Protein AF-A0A7S2BRI0-F1 (afdb_monomer)

Sequence (185 aa):
EREGDSEAAASPSSAGALATVRTNLGLYAELSKARLSSLVVITAGAGYAAAGGEMDYTTMAALCGGTSLAAGSAGTFNQIIERNRDKLMKRTCNRALPAGRISFNHALGWGIFSGVTSTAILAAGTDPVTTALGVANIGIYAVPYTLSKPHSEINTWIGAVVGAIPPVMGWCAAGGSMFDVEVSR

Organism: NCBI:txid236787

Foldseek 3Di:
DDDDPDPPDDDDDPVRVVVVVVVVVVLLCLLLVVVVLVLLLVLLQVLQVVLVADDDPQLNVLLSQLSSLLSSLLSLLLCLLCLVVLCVDPVRCPRCRVVVVDDSVRSNVSSVVSNVVSLVSCVVRFDPVLSVLSNVLSVLSNPCLNVVVVPDPVNVVSVVVSSVSSSVSSNRRNVNDPDDDDDDD

Mean predicted aligned error: 12.22 Å

Structure (mmCIF, N/CA/C/O backbone):
data_AF-A0A7S2BRI0-F1
#
_entry.id   AF-A0A7S2BRI0-F1
#
loop_
_atom_site.group_PDB
_atom_site.id
_atom_site.type_symbol
_atom_site.label_atom_id
_atom_site.label_alt_id
_atom_site.label_comp_id
_atom_site.label_asym_id
_atom_site.label_entity_id
_atom_site.label_seq_id
_atom_site.pdbx_PDB_ins_code
_atom_site.Cartn_x
_atom_site.Cartn_y
_atom_site.Cartn_z
_atom_site.occupancy
_atom_site.B_iso_or_equiv
_atom_site.auth_seq_id
_atom_site.auth_comp_id
_atom_site.auth_asym_id
_atom_site.auth_atom_id
_atom_site.pdbx_PDB_model_num
ATOM 1 N N . GLU A 1 1 ? -58.869 32.270 10.597 1.00 40.22 1 GLU A N 1
ATOM 2 C CA . GLU A 1 1 ? -58.004 31.664 9.566 1.00 40.22 1 GLU A CA 1
ATOM 3 C C . GLU A 1 1 ? -56.733 31.141 10.242 1.00 40.22 1 GLU A C 1
ATOM 5 O O . GLU A 1 1 ? -56.293 31.780 11.189 1.00 40.22 1 GLU A O 1
ATOM 10 N N . ARG A 1 2 ? -56.197 29.966 9.872 1.00 37.25 2 ARG A N 1
ATOM 11 C CA . ARG A 1 2 ? -54.892 29.474 10.364 1.00 37.25 2 ARG A CA 1
ATOM 12 C C . ARG A 1 2 ? -53.893 29.553 9.215 1.00 37.25 2 ARG A C 1
ATOM 14 O O . ARG A 1 2 ? -54.085 28.877 8.207 1.00 37.25 2 ARG A O 1
ATOM 21 N N . GLU A 1 3 ? -52.891 30.406 9.383 1.00 38.06 3 GLU A N 1
ATOM 22 C CA . GLU A 1 3 ? -51.727 30.544 8.512 1.00 38.06 3 GLU A CA 1
ATOM 23 C C . GLU A 1 3 ? -50.969 29.214 8.453 1.00 38.06 3 GLU A C 1
ATOM 25 O O . GLU A 1 3 ? -50.585 28.642 9.474 1.00 38.06 3 GLU A O 1
ATOM 30 N N . GLY A 1 4 ? -50.830 28.688 7.238 1.00 40.72 4 GLY A N 1
ATOM 31 C CA . GLY A 1 4 ? -49.918 27.602 6.927 1.00 40.72 4 GLY A CA 1
ATOM 32 C C . GLY A 1 4 ? -48.571 28.199 6.561 1.00 40.72 4 GLY A C 1
ATOM 33 O O . GLY A 1 4 ? -48.358 28.553 5.403 1.00 40.72 4 GLY A O 1
ATOM 34 N N . ASP A 1 5 ? -47.674 28.294 7.538 1.00 37.44 5 ASP A N 1
ATOM 35 C CA . ASP A 1 5 ? -46.272 28.582 7.273 1.00 37.44 5 ASP A CA 1
ATOM 36 C C . ASP A 1 5 ? -45.615 27.339 6.669 1.00 37.44 5 ASP A C 1
ATOM 38 O O . ASP A 1 5 ? -45.372 26.316 7.309 1.00 37.44 5 ASP A O 1
ATOM 42 N N . SER A 1 6 ? -45.389 27.448 5.364 1.00 41.53 6 SER A N 1
ATOM 43 C CA . SER A 1 6 ? -44.558 26.578 4.550 1.00 41.53 6 SER A CA 1
ATOM 44 C C . SER A 1 6 ? -43.119 26.609 5.075 1.00 41.53 6 SER A C 1
ATOM 46 O O . SER A 1 6 ? -42.343 27.499 4.726 1.00 41.53 6 SER A O 1
ATOM 48 N N . GLU A 1 7 ? -42.746 25.614 5.880 1.00 40.53 7 GLU A N 1
ATOM 49 C CA . GLU A 1 7 ? -41.370 25.387 6.324 1.00 40.53 7 GLU A CA 1
ATOM 50 C C . GLU A 1 7 ? -40.513 24.924 5.133 1.00 40.53 7 GLU A C 1
ATOM 52 O O . GLU A 1 7 ? -40.406 23.742 4.799 1.00 40.53 7 GLU A O 1
ATOM 57 N N . ALA A 1 8 ? -39.953 25.902 4.421 1.00 37.31 8 ALA A N 1
ATOM 58 C CA . ALA A 1 8 ? -39.019 25.691 3.330 1.00 37.31 8 ALA A CA 1
ATOM 59 C C . ALA A 1 8 ? -37.740 25.035 3.872 1.00 37.31 8 ALA A C 1
ATOM 61 O O . ALA A 1 8 ? -36.978 25.643 4.623 1.00 37.31 8 ALA A O 1
ATOM 62 N N . ALA A 1 9 ? -37.498 23.788 3.463 1.00 41.75 9 ALA A N 1
ATOM 63 C CA . ALA A 1 9 ? -36.258 23.068 3.709 1.00 41.75 9 ALA A CA 1
ATOM 64 C C . ALA A 1 9 ? -35.066 23.882 3.174 1.00 41.75 9 ALA A C 1
ATOM 66 O O . ALA A 1 9 ? -34.855 23.990 1.966 1.00 41.75 9 ALA A O 1
ATOM 67 N N . ALA A 1 10 ? -34.299 24.480 4.086 1.00 42.75 10 ALA A N 1
ATOM 68 C CA . ALA A 1 10 ? -33.106 25.239 3.751 1.00 42.75 10 ALA A CA 1
ATOM 69 C C . ALA A 1 10 ? -32.054 24.310 3.124 1.00 42.75 10 ALA A C 1
ATOM 71 O O . ALA A 1 10 ? -31.506 23.423 3.781 1.00 42.75 10 ALA A O 1
ATOM 72 N N . SER A 1 11 ? -31.769 24.525 1.839 1.00 44.44 11 SER A N 1
ATOM 73 C CA . SER A 1 11 ? -30.679 23.870 1.118 1.00 44.44 11 SER A CA 1
ATOM 74 C C . SER A 1 11 ? -29.347 24.100 1.850 1.00 44.44 11 SER A C 1
ATOM 76 O O . SER A 1 11 ? -29.052 25.241 2.219 1.00 44.44 11 SER A O 1
ATOM 78 N N . PRO A 1 12 ? -28.514 23.065 2.064 1.00 48.28 12 PRO A N 1
ATOM 79 C CA . PRO A 1 12 ? -27.237 23.235 2.745 1.00 48.28 12 PRO A CA 1
ATOM 80 C C . PRO A 1 12 ? -26.354 24.211 1.958 1.00 48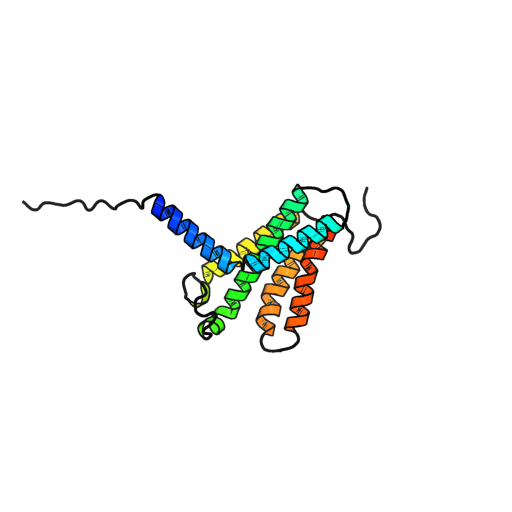.28 12 PRO A C 1
ATOM 82 O O . PRO A 1 12 ? -26.148 24.054 0.754 1.00 48.28 12 PRO A O 1
ATOM 85 N N . SER A 1 13 ? -25.840 25.237 2.641 1.00 54.75 13 SER A N 1
ATOM 86 C CA . SER A 1 13 ? -24.961 26.236 2.033 1.00 54.75 13 SER A CA 1
ATOM 87 C C . SER A 1 13 ? -23.688 25.579 1.483 1.00 54.75 13 SER A C 1
ATOM 89 O O . SER A 1 13 ? -23.159 24.619 2.051 1.00 54.75 13 SER A O 1
ATOM 91 N N . SER A 1 14 ? -23.158 26.109 0.379 1.00 54.09 14 SER A N 1
ATOM 92 C CA . SER A 1 14 ? -21.927 25.626 -0.271 1.00 54.09 14 SER A CA 1
ATOM 93 C C . SER A 1 14 ? -20.729 25.557 0.690 1.00 54.09 14 SER A C 1
ATOM 95 O O . SER A 1 14 ? -19.903 24.648 0.594 1.00 54.09 14 SER A O 1
ATOM 97 N N . ALA A 1 15 ? -20.678 26.456 1.678 1.00 54.03 15 ALA A N 1
ATOM 98 C CA . ALA A 1 15 ? -19.692 26.449 2.756 1.00 54.03 15 ALA A CA 1
ATOM 99 C C . ALA A 1 15 ? -19.820 25.225 3.686 1.00 54.03 15 ALA A C 1
ATOM 101 O O . ALA A 1 15 ? -18.806 24.658 4.099 1.00 54.03 15 ALA A O 1
ATOM 102 N N . GLY A 1 16 ? -21.047 24.777 3.973 1.00 53.88 16 GLY A N 1
ATOM 103 C CA . GLY A 1 16 ? -21.312 23.556 4.737 1.00 53.88 16 GLY A CA 1
ATOM 104 C C . GLY A 1 16 ? -20.893 22.296 3.980 1.00 53.88 16 GLY A C 1
ATOM 105 O O . GLY A 1 16 ? -20.243 21.426 4.552 1.00 53.88 16 GLY A O 1
ATOM 106 N N . ALA A 1 17 ? -21.161 22.231 2.672 1.00 53.56 17 ALA A N 1
ATOM 107 C CA . ALA A 1 17 ? -20.760 21.102 1.830 1.00 53.56 17 ALA A CA 1
ATOM 108 C C . ALA A 1 17 ? -19.229 20.949 1.742 1.00 53.56 17 ALA A C 1
ATOM 110 O O . ALA A 1 17 ? -18.704 19.849 1.914 1.00 53.56 17 ALA A O 1
ATOM 111 N N . LEU A 1 18 ? -18.500 22.054 1.555 1.00 55.59 18 LEU A N 1
ATOM 112 C CA . LEU A 1 18 ? -17.031 22.076 1.570 1.00 55.59 18 LEU A CA 1
ATOM 113 C C . LEU A 1 18 ? -16.458 21.665 2.933 1.00 55.59 18 LEU A C 1
ATOM 115 O O . LEU A 1 18 ? -15.483 20.913 2.985 1.00 55.59 18 LEU A O 1
ATOM 119 N N . ALA A 1 19 ? -17.073 22.100 4.035 1.00 58.41 19 ALA A N 1
ATOM 120 C CA . ALA A 1 19 ? -16.676 21.685 5.377 1.00 58.41 19 ALA A CA 1
ATOM 121 C C . ALA A 1 19 ? -16.904 20.179 5.598 1.00 58.41 19 ALA A C 1
ATOM 123 O O . ALA A 1 19 ? -16.003 19.489 6.079 1.00 58.41 19 ALA A O 1
ATOM 124 N N . THR A 1 20 ? -18.048 19.633 5.181 1.00 58.28 20 THR A N 1
ATOM 125 C CA . THR A 1 20 ? -18.353 18.195 5.265 1.00 58.28 20 THR A CA 1
ATOM 126 C C . THR A 1 20 ? -17.409 17.360 4.401 1.00 58.28 20 THR A C 1
ATOM 128 O O . THR A 1 20 ? -16.857 16.374 4.885 1.00 58.28 20 THR A O 1
ATOM 131 N N . VAL A 1 21 ? -17.137 17.777 3.160 1.00 60.12 21 VAL A N 1
ATOM 132 C CA . VAL A 1 21 ? -16.175 17.106 2.266 1.00 60.12 21 VAL A CA 1
ATOM 133 C C . VAL A 1 21 ? -14.767 17.135 2.857 1.00 60.12 21 VAL A C 1
ATOM 135 O O . VAL A 1 21 ? -14.105 16.101 2.892 1.00 60.12 21 VAL A O 1
ATOM 138 N N . ARG A 1 22 ? -14.320 18.272 3.406 1.00 58.03 22 ARG A N 1
ATOM 139 C CA . ARG A 1 22 ? -13.006 18.385 4.062 1.00 58.03 22 ARG A CA 1
ATOM 140 C C . ARG A 1 22 ? -12.901 17.495 5.300 1.00 58.03 22 ARG A C 1
ATOM 142 O O . ARG A 1 22 ? -11.852 16.905 5.543 1.00 58.03 22 ARG A O 1
ATOM 149 N N . THR A 1 23 ? -13.986 17.366 6.060 1.00 62.03 23 THR A N 1
ATOM 150 C CA . THR A 1 23 ? -14.044 16.499 7.246 1.00 62.03 23 THR A CA 1
ATOM 151 C C . THR A 1 23 ? -14.011 15.022 6.846 1.00 62.03 23 THR A C 1
ATOM 153 O O . THR A 1 23 ? -13.254 14.245 7.422 1.00 62.03 23 THR A O 1
ATOM 156 N N . ASN A 1 24 ? -14.743 14.645 5.794 1.00 59.34 24 ASN A N 1
ATOM 157 C CA . ASN A 1 24 ? -14.736 13.290 5.245 1.00 59.34 24 ASN A CA 1
ATOM 158 C C . ASN A 1 24 ? -13.370 12.922 4.647 1.00 59.34 24 ASN A C 1
ATOM 160 O O . ASN A 1 24 ? -12.852 11.849 4.938 1.00 59.34 24 ASN A O 1
ATOM 164 N N . LEU A 1 25 ? -12.736 13.822 3.888 1.00 58.88 25 LEU A N 1
ATOM 165 C CA . LEU A 1 25 ? -11.371 13.645 3.375 1.00 58.88 25 LEU A CA 1
ATOM 166 C C . LEU A 1 25 ? -10.347 13.496 4.506 1.00 58.88 25 LEU A C 1
ATOM 168 O O . LEU A 1 25 ? -9.466 12.645 4.419 1.00 58.88 25 LEU A O 1
ATOM 172 N N . GLY A 1 2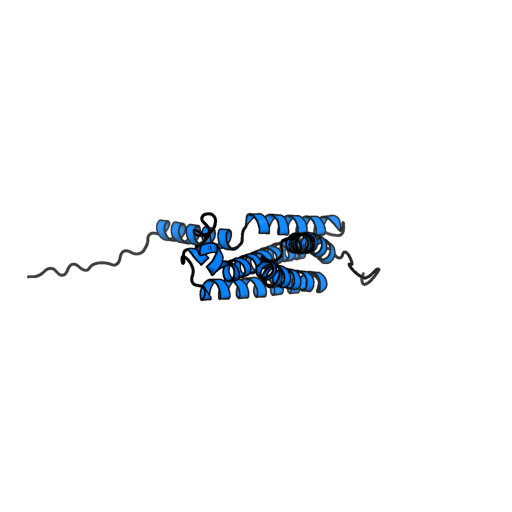6 ? -10.491 14.266 5.588 1.00 57.19 26 GLY A N 1
ATOM 173 C CA . GLY A 1 26 ? -9.675 14.118 6.794 1.00 57.19 26 GLY A CA 1
ATOM 174 C C . GLY A 1 26 ? -9.827 12.740 7.441 1.00 57.19 26 GLY A C 1
ATOM 175 O O . GLY A 1 26 ? -8.827 12.117 7.789 1.00 57.19 26 GLY A O 1
ATOM 176 N N . LEU A 1 27 ? -11.055 12.219 7.521 1.00 57.78 27 LEU A N 1
ATOM 177 C CA . LEU A 1 27 ? -11.333 10.875 8.038 1.00 57.78 27 LEU A CA 1
ATOM 178 C C . LEU A 1 27 ? -10.753 9.775 7.137 1.00 57.78 27 LEU A C 1
ATOM 180 O O . LEU A 1 27 ? -10.178 8.819 7.653 1.00 57.78 27 LEU A O 1
ATOM 184 N N . TYR A 1 28 ? -10.837 9.913 5.809 1.00 57.09 28 TYR A N 1
ATOM 185 C CA . TYR A 1 28 ? -10.215 8.972 4.867 1.00 57.09 28 TYR A CA 1
ATOM 186 C C . TYR A 1 28 ? -8.680 9.036 4.896 1.00 57.09 28 TYR A C 1
ATOM 188 O O . TYR A 1 28 ? -8.016 8.001 4.798 1.00 57.09 28 TYR A O 1
ATOM 196 N N . ALA A 1 29 ? -8.100 10.222 5.089 1.00 56.56 29 ALA A N 1
ATOM 197 C CA . ALA A 1 29 ? -6.659 10.406 5.258 1.00 56.56 29 ALA A CA 1
ATOM 198 C C . ALA A 1 29 ? -6.150 9.817 6.588 1.00 56.56 29 ALA A C 1
ATOM 200 O O . ALA A 1 29 ? -5.070 9.218 6.635 1.00 56.56 29 ALA A O 1
ATOM 201 N N . GLU A 1 30 ? -6.942 9.935 7.656 1.00 58.06 30 GLU A N 1
ATOM 202 C CA . GLU A 1 30 ? -6.679 9.309 8.954 1.00 58.06 30 GLU A CA 1
ATOM 203 C C . GLU A 1 30 ? -6.819 7.776 8.877 1.00 58.06 30 GLU A C 1
ATOM 205 O O . GLU A 1 30 ? -5.969 7.045 9.395 1.00 58.06 30 GLU A O 1
ATOM 210 N N . LEU A 1 31 ? -7.826 7.275 8.148 1.00 56.69 31 LEU A N 1
ATOM 211 C CA . LEU A 1 31 ? -8.002 5.852 7.821 1.00 56.69 31 LEU A CA 1
ATOM 212 C C . LEU A 1 31 ? -6.793 5.287 7.064 1.00 56.69 31 LEU A C 1
ATOM 214 O O . LEU A 1 31 ? -6.262 4.235 7.423 1.00 56.69 31 LEU A O 1
ATOM 218 N N . SER A 1 32 ? -6.309 6.035 6.076 1.00 54.00 32 SER A N 1
ATOM 219 C CA . SER A 1 32 ? -5.201 5.633 5.205 1.00 54.00 32 SER A CA 1
ATOM 220 C C . SER A 1 32 ? -3.823 5.823 5.840 1.00 54.00 32 SER A C 1
ATOM 222 O O . SER A 1 32 ? -2.824 5.602 5.161 1.00 54.00 32 SER A O 1
ATOM 224 N N . LYS A 1 33 ? -3.743 6.273 7.108 1.00 64.50 33 LYS A N 1
ATOM 225 C CA . LYS A 1 33 ? -2.493 6.657 7.793 1.00 64.50 33 LYS A CA 1
ATOM 226 C C . LYS A 1 33 ? -1.565 7.436 6.849 1.00 64.50 33 LYS A C 1
ATOM 228 O O . LYS A 1 33 ? -0.417 7.042 6.653 1.00 64.50 33 LYS A O 1
ATOM 233 N N . ALA A 1 34 ? -2.060 8.532 6.266 1.00 59.62 34 ALA A N 1
ATOM 234 C CA . ALA A 1 34 ? -1.425 9.242 5.146 1.00 59.62 34 ALA A CA 1
ATOM 235 C C . ALA A 1 34 ? 0.090 9.498 5.301 1.00 59.62 34 ALA A C 1
ATOM 237 O O . ALA A 1 34 ? 0.819 9.433 4.322 1.00 59.62 34 ALA A O 1
ATOM 238 N N . ARG A 1 35 ? 0.581 9.714 6.529 1.00 63.19 35 ARG A N 1
ATOM 239 C CA . ARG A 1 35 ? 2.010 9.907 6.831 1.00 63.19 35 ARG A CA 1
ATOM 240 C C . ARG A 1 35 ? 2.876 8.643 6.680 1.00 63.19 35 ARG A C 1
ATOM 242 O O . ARG A 1 35 ? 4.040 8.741 6.310 1.00 63.19 35 ARG A O 1
ATOM 249 N N . LEU A 1 36 ? 2.342 7.465 7.000 1.00 65.56 36 LEU A N 1
ATOM 250 C CA . LEU A 1 36 ? 3.024 6.191 6.734 1.00 65.56 36 LEU A CA 1
ATOM 251 C C . LEU A 1 36 ? 2.995 5.899 5.235 1.00 65.56 36 LEU A C 1
ATOM 253 O O . LEU A 1 36 ? 4.029 5.599 4.652 1.00 65.56 36 LEU A O 1
ATOM 257 N N . SER A 1 37 ? 1.839 6.092 4.606 1.00 72.25 37 SER A N 1
ATOM 258 C CA . SER A 1 37 ? 1.662 5.910 3.165 1.00 72.25 37 SER A CA 1
ATOM 259 C C . SER A 1 37 ? 2.560 6.844 2.348 1.00 72.25 37 SER A C 1
ATOM 261 O O . SER A 1 37 ? 3.159 6.406 1.375 1.00 72.25 37 SER A O 1
ATOM 263 N N . SER A 1 38 ? 2.766 8.094 2.778 1.00 73.56 38 SER A N 1
ATOM 264 C CA . SER A 1 38 ? 3.687 9.016 2.104 1.00 73.56 38 SER A CA 1
ATOM 265 C C . SER A 1 38 ? 5.142 8.554 2.175 1.00 73.56 38 SER A C 1
ATOM 267 O O . SER A 1 38 ? 5.862 8.687 1.195 1.00 73.56 38 SER A O 1
ATOM 269 N N . LEU A 1 39 ? 5.586 7.982 3.301 1.00 81.62 39 LEU A N 1
ATOM 270 C CA . LEU A 1 39 ? 6.941 7.426 3.412 1.00 81.62 39 LEU A CA 1
ATOM 271 C C . LEU A 1 39 ? 7.126 6.216 2.487 1.00 81.62 39 LEU A C 1
ATOM 273 O O . LEU A 1 39 ? 8.158 6.096 1.833 1.00 81.62 39 LEU A O 1
ATOM 277 N N . VAL A 1 40 ? 6.112 5.354 2.387 1.00 82.38 40 VAL A N 1
ATOM 278 C CA . VAL A 1 40 ? 6.091 4.203 1.467 1.00 82.38 40 VAL A CA 1
ATOM 279 C C . VAL A 1 40 ? 6.181 4.671 0.008 1.00 82.38 40 VAL A C 1
ATOM 281 O O . VAL A 1 40 ? 6.958 4.135 -0.773 1.00 82.38 40 VAL A O 1
ATOM 284 N N . VAL A 1 41 ? 5.440 5.714 -0.358 1.00 84.88 41 VAL A N 1
ATOM 285 C CA . VAL A 1 41 ? 5.459 6.265 -1.723 1.00 84.88 41 VAL A CA 1
ATOM 286 C C . VAL A 1 41 ? 6.795 6.934 -2.039 1.00 84.88 41 VAL A C 1
ATOM 288 O O . VAL A 1 41 ? 7.344 6.716 -3.113 1.00 84.88 41 VAL A O 1
ATOM 291 N N . ILE A 1 42 ? 7.356 7.703 -1.100 1.00 86.94 42 ILE A N 1
ATOM 292 C CA . ILE A 1 42 ? 8.674 8.335 -1.267 1.00 86.94 42 ILE A CA 1
ATOM 293 C C . ILE A 1 42 ? 9.761 7.275 -1.442 1.00 86.94 42 ILE A C 1
ATOM 295 O O . ILE A 1 42 ? 10.621 7.418 -2.303 1.00 86.94 42 ILE A O 1
ATOM 299 N N . THR A 1 43 ? 9.725 6.207 -0.645 1.00 87.31 43 THR A N 1
ATOM 300 C CA . THR A 1 43 ? 10.711 5.120 -0.738 1.00 87.31 43 THR A CA 1
ATOM 301 C C . THR A 1 43 ? 10.580 4.329 -2.039 1.00 87.31 43 THR A C 1
ATOM 303 O O . THR A 1 43 ? 11.603 3.985 -2.626 1.00 87.31 43 THR A O 1
ATOM 306 N N . ALA A 1 44 ? 9.361 4.125 -2.548 1.00 85.88 44 ALA A N 1
ATOM 307 C CA . ALA A 1 44 ? 9.146 3.572 -3.885 1.00 85.88 44 ALA A CA 1
ATOM 308 C C . ALA A 1 44 ? 9.674 4.495 -4.994 1.00 85.88 44 ALA A C 1
ATOM 310 O O . ALA A 1 44 ? 10.411 4.047 -5.866 1.00 85.88 44 ALA A O 1
ATOM 311 N N . GLY A 1 45 ? 9.384 5.796 -4.930 1.00 86.62 45 GLY A N 1
ATOM 312 C CA . GLY A 1 45 ? 9.927 6.769 -5.882 1.00 86.62 45 GLY A CA 1
ATOM 313 C C . GLY A 1 45 ? 11.457 6.857 -5.839 1.00 86.62 45 GLY A C 1
ATOM 314 O O . GLY A 1 45 ? 12.100 6.957 -6.879 1.00 86.62 45 GLY A O 1
ATOM 315 N N . ALA A 1 46 ? 12.057 6.753 -4.651 1.00 87.38 46 ALA A N 1
ATOM 316 C CA . ALA A 1 46 ? 13.507 6.705 -4.496 1.00 87.38 46 ALA A CA 1
ATOM 317 C C . ALA A 1 46 ? 14.112 5.443 -5.132 1.00 87.38 46 ALA A C 1
ATOM 319 O O . ALA A 1 46 ? 15.141 5.542 -5.793 1.00 87.38 46 ALA A O 1
ATOM 320 N N . GLY A 1 47 ? 13.465 4.281 -4.979 1.00 85.69 47 GLY A N 1
ATOM 321 C CA . GLY A 1 47 ? 13.868 3.045 -5.658 1.00 85.69 47 GLY A CA 1
ATOM 322 C C . GLY A 1 47 ? 13.796 3.159 -7.182 1.00 85.69 47 GLY A C 1
ATOM 323 O O . GLY A 1 47 ? 14.720 2.735 -7.869 1.00 85.69 47 GLY A O 1
ATOM 324 N N . TYR A 1 48 ? 12.747 3.808 -7.694 1.00 86.19 48 TYR A N 1
ATOM 325 C CA . TYR A 1 48 ? 12.580 4.092 -9.122 1.00 86.19 48 TYR A CA 1
ATOM 326 C C . TYR A 1 48 ? 13.697 4.995 -9.657 1.00 86.19 48 TYR A C 1
ATOM 328 O O . TYR A 1 48 ? 14.349 4.669 -10.643 1.00 86.19 48 TYR A O 1
ATOM 336 N N . ALA A 1 49 ? 13.991 6.094 -8.958 1.00 86.50 49 ALA A N 1
ATOM 337 C CA . ALA A 1 49 ? 15.073 7.001 -9.337 1.00 86.50 49 ALA A CA 1
ATOM 338 C C . ALA A 1 49 ? 16.467 6.350 -9.238 1.00 86.50 49 ALA A C 1
ATOM 340 O O . ALA A 1 49 ? 17.360 6.681 -10.016 1.00 86.50 49 ALA A O 1
ATOM 341 N N . ALA A 1 50 ? 16.666 5.424 -8.294 1.00 86.31 50 ALA A N 1
ATOM 342 C CA . ALA A 1 50 ? 17.943 4.745 -8.089 1.00 86.31 50 ALA A CA 1
ATOM 343 C C . ALA A 1 50 ? 18.322 3.787 -9.231 1.00 86.31 50 ALA A C 1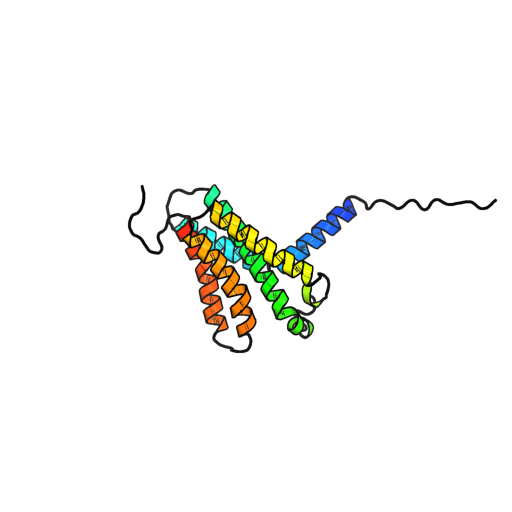
ATOM 345 O O . ALA A 1 50 ? 19.509 3.519 -9.405 1.00 86.31 50 ALA A O 1
ATOM 346 N N . ALA A 1 51 ? 17.354 3.301 -10.015 1.00 82.38 51 ALA A N 1
ATOM 347 C CA . ALA A 1 51 ? 17.612 2.421 -11.157 1.00 82.38 51 ALA A CA 1
ATOM 348 C C . ALA A 1 51 ? 18.393 3.106 -12.293 1.00 82.38 51 ALA A C 1
ATOM 350 O O . ALA A 1 51 ? 19.014 2.426 -13.105 1.00 82.38 51 ALA A O 1
ATOM 351 N N . GLY A 1 52 ? 18.404 4.445 -12.341 1.00 71.94 52 GLY A N 1
ATOM 352 C CA . GLY A 1 52 ? 19.267 5.218 -13.241 1.00 71.94 52 GLY A CA 1
ATOM 353 C C . GLY A 1 52 ? 18.925 5.129 -14.736 1.00 71.94 52 GLY A C 1
ATOM 354 O O . GLY A 1 52 ? 19.726 5.583 -15.551 1.00 71.94 52 GLY A O 1
ATOM 355 N N . GLY A 1 53 ? 17.772 4.553 -15.096 1.00 74.25 53 GLY A N 1
ATOM 356 C CA . GLY A 1 53 ? 17.261 4.482 -16.469 1.00 74.25 53 GLY A CA 1
ATOM 357 C C . GLY A 1 53 ? 16.519 5.746 -16.926 1.00 74.25 53 GLY A C 1
ATOM 358 O O . GLY A 1 53 ? 16.448 6.746 -16.206 1.00 74.25 53 GLY A O 1
ATOM 359 N N . GLU A 1 54 ? 15.949 5.705 -18.135 1.00 78.06 54 GLU A N 1
ATOM 360 C CA . GLU A 1 54 ? 15.071 6.775 -18.621 1.00 78.06 54 GLU A CA 1
ATOM 361 C C . GLU A 1 54 ? 13.818 6.885 -17.743 1.00 78.06 54 GLU A C 1
ATOM 363 O O . GLU A 1 54 ? 13.131 5.904 -17.462 1.00 78.06 54 GLU A O 1
ATOM 368 N N . MET A 1 55 ? 13.526 8.104 -17.293 1.00 78.81 55 MET A N 1
ATOM 369 C CA . MET A 1 55 ? 12.409 8.370 -16.392 1.00 78.81 55 MET A CA 1
ATOM 370 C C . MET A 1 55 ? 11.101 8.451 -17.180 1.00 78.81 55 MET A C 1
ATOM 372 O O . MET A 1 55 ? 10.780 9.495 -17.753 1.00 78.81 55 MET A O 1
ATOM 376 N N . ASP A 1 56 ? 10.309 7.384 -17.150 1.00 86.50 56 ASP A N 1
ATOM 377 C CA . ASP A 1 56 ? 8.934 7.427 -17.633 1.00 86.50 56 ASP A CA 1
ATOM 378 C C . ASP A 1 56 ? 7.995 7.955 -16.539 1.00 86.50 56 ASP A C 1
ATOM 380 O O . ASP A 1 56 ? 7.644 7.284 -15.562 1.00 86.50 56 ASP A O 1
ATOM 384 N N . TYR A 1 57 ? 7.547 9.197 -16.721 1.00 86.69 57 TYR A N 1
ATOM 385 C CA . TYR A 1 57 ? 6.626 9.857 -15.800 1.00 86.69 57 TYR A CA 1
ATOM 386 C C . TYR A 1 57 ? 5.286 9.127 -15.662 1.00 86.69 57 TYR A C 1
ATOM 388 O O . TYR A 1 57 ? 4.645 9.255 -14.615 1.00 86.69 57 TYR A O 1
ATOM 396 N N . THR A 1 58 ? 4.853 8.366 -16.673 1.00 88.00 58 THR A N 1
ATOM 397 C CA . THR A 1 58 ? 3.590 7.620 -16.605 1.00 88.00 58 THR A CA 1
ATOM 398 C C . THR A 1 58 ? 3.710 6.424 -15.666 1.00 88.00 58 THR A C 1
ATOM 400 O O . THR A 1 58 ? 2.904 6.300 -14.738 1.00 88.00 58 THR A O 1
ATOM 403 N N . THR A 1 59 ? 4.780 5.638 -15.802 1.00 86.62 59 THR A N 1
ATOM 404 C CA . THR A 1 59 ? 5.131 4.559 -14.871 1.00 86.62 59 THR A CA 1
ATOM 405 C C . THR A 1 59 ? 5.344 5.078 -13.450 1.00 86.62 59 THR A C 1
ATOM 407 O O . THR A 1 59 ? 4.790 4.533 -12.493 1.00 86.62 59 THR A O 1
ATOM 410 N N . MET A 1 60 ? 6.069 6.190 -13.279 1.00 86.50 60 MET A N 1
ATOM 411 C CA . MET A 1 60 ? 6.287 6.775 -11.951 1.00 86.50 60 MET A CA 1
ATOM 412 C C . MET A 1 60 ? 4.975 7.243 -11.295 1.00 86.50 60 MET A C 1
ATOM 414 O O . MET A 1 60 ? 4.771 7.042 -10.092 1.00 86.50 60 MET A O 1
ATOM 418 N N . ALA A 1 61 ? 4.059 7.836 -12.067 1.00 88.56 61 ALA A N 1
ATOM 419 C CA . ALA A 1 61 ? 2.743 8.237 -11.571 1.00 88.56 61 ALA A CA 1
ATOM 420 C C . ALA A 1 61 ? 1.880 7.024 -11.184 1.00 88.56 61 ALA A C 1
ATOM 422 O O . ALA A 1 61 ? 1.253 7.040 -10.119 1.00 88.56 61 ALA A O 1
ATOM 423 N N . ALA A 1 62 ? 1.883 5.965 -11.999 1.00 88.38 62 ALA A N 1
ATOM 424 C CA . ALA A 1 62 ? 1.182 4.717 -11.708 1.00 88.38 62 ALA A CA 1
ATOM 425 C C . ALA A 1 62 ? 1.732 4.040 -10.444 1.00 88.38 62 ALA A C 1
ATOM 427 O O . ALA A 1 62 ? 0.957 3.674 -9.558 1.00 88.38 62 ALA A O 1
ATOM 428 N N . LEU A 1 63 ? 3.059 3.967 -10.299 1.00 88.12 63 LEU A N 1
ATOM 429 C CA . LEU A 1 63 ? 3.728 3.453 -9.104 1.00 88.12 63 LEU A CA 1
ATOM 430 C C . LEU A 1 63 ? 3.312 4.239 -7.855 1.00 88.12 63 LEU A C 1
ATOM 432 O O . LEU A 1 63 ? 2.888 3.644 -6.864 1.00 88.12 63 LEU A O 1
ATOM 436 N N . CYS A 1 64 ? 3.390 5.571 -7.889 1.00 87.62 64 CYS A N 1
ATOM 437 C CA . CYS A 1 64 ? 3.065 6.409 -6.733 1.00 87.62 64 CYS A CA 1
ATOM 438 C C . CYS A 1 64 ? 1.579 6.326 -6.361 1.00 87.62 64 CYS A C 1
ATOM 440 O O . CYS A 1 64 ? 1.237 6.153 -5.186 1.00 87.62 64 CYS A O 1
ATOM 442 N N . GLY A 1 65 ? 0.686 6.429 -7.349 1.00 87.00 65 GLY A N 1
ATOM 443 C CA . GLY A 1 65 ? -0.761 6.364 -7.146 1.00 87.00 65 GLY A CA 1
ATOM 444 C C . GLY A 1 65 ? -1.218 4.983 -6.678 1.00 87.00 65 GLY A C 1
ATOM 445 O O . GLY A 1 65 ? -1.925 4.866 -5.674 1.00 87.00 65 GLY A O 1
ATOM 446 N N . GLY A 1 66 ? -0.747 3.931 -7.348 1.00 87.38 66 GLY A N 1
ATOM 447 C CA . GLY A 1 66 ? -1.021 2.540 -6.999 1.00 87.38 66 GLY A CA 1
ATOM 448 C C . GLY A 1 66 ? -0.525 2.196 -5.596 1.00 87.38 66 GLY A C 1
ATOM 449 O O . GLY A 1 66 ? -1.297 1.687 -4.782 1.00 87.38 66 GLY A O 1
ATOM 450 N N . THR A 1 67 ? 0.713 2.565 -5.260 1.00 86.81 67 THR A N 1
ATOM 451 C CA . THR A 1 67 ? 1.301 2.332 -3.927 1.00 86.81 67 THR A CA 1
ATOM 452 C C . THR A 1 67 ? 0.566 3.104 -2.828 1.00 86.81 67 THR A C 1
ATOM 454 O O . THR A 1 67 ? 0.335 2.569 -1.742 1.00 86.81 67 THR A O 1
ATOM 457 N N . SER A 1 68 ? 0.126 4.336 -3.105 1.00 86.88 68 SER A N 1
ATOM 458 C CA . SER A 1 68 ? -0.682 5.125 -2.162 1.00 86.88 68 SER A CA 1
ATOM 459 C C . SER A 1 68 ? -1.998 4.424 -1.820 1.00 86.88 68 SER A C 1
ATOM 461 O O . SER A 1 68 ? -2.373 4.325 -0.649 1.00 86.88 68 SER A O 1
ATOM 463 N N . LEU A 1 69 ? -2.693 3.908 -2.839 1.00 87.00 69 LEU A N 1
ATOM 464 C CA . LEU A 1 69 ? -3.950 3.180 -2.666 1.00 87.00 69 LEU A CA 1
ATOM 465 C C . LEU A 1 69 ? -3.743 1.826 -1.978 1.00 87.00 69 LEU A C 1
ATOM 467 O O . LEU A 1 69 ? -4.545 1.467 -1.115 1.00 87.00 69 LEU A O 1
ATOM 471 N N . ALA A 1 70 ? -2.650 1.118 -2.283 1.00 86.44 70 ALA A N 1
ATOM 472 C CA . ALA A 1 70 ? -2.267 -0.115 -1.594 1.00 86.44 70 ALA A CA 1
ATOM 473 C C . ALA A 1 70 ? -2.088 0.130 -0.091 1.00 86.44 70 ALA A C 1
ATOM 475 O O . ALA A 1 70 ? -2.663 -0.579 0.737 1.00 86.44 70 ALA A O 1
ATOM 476 N N . ALA A 1 71 ? -1.342 1.178 0.270 1.00 83.50 71 ALA A N 1
ATOM 477 C CA . ALA A 1 71 ? -1.109 1.549 1.660 1.00 83.50 71 ALA A CA 1
ATOM 478 C C . ALA A 1 71 ? -2.409 1.970 2.374 1.00 83.50 71 ALA A C 1
ATOM 480 O O . ALA A 1 71 ? -2.631 1.602 3.531 1.00 83.50 71 ALA A O 1
ATOM 481 N N . GLY A 1 72 ? -3.307 2.677 1.679 1.00 81.75 72 GLY A N 1
ATOM 482 C CA . GLY A 1 72 ? -4.639 3.019 2.189 1.00 81.75 72 GLY A CA 1
ATOM 483 C C . GLY A 1 72 ? -5.530 1.794 2.432 1.00 81.75 72 GLY A C 1
ATOM 484 O O . GLY A 1 72 ? -6.169 1.692 3.486 1.00 81.75 72 GLY A O 1
ATOM 485 N N . SER A 1 73 ? -5.529 0.836 1.503 1.00 85.44 73 SER A N 1
ATOM 486 C CA . SER A 1 73 ? -6.242 -0.442 1.621 1.00 85.44 73 SER A CA 1
ATOM 487 C C . SER A 1 73 ? -5.738 -1.244 2.823 1.00 85.44 73 SER A C 1
ATOM 489 O O . SER A 1 73 ? -6.504 -1.573 3.734 1.00 85.44 73 SER A O 1
ATOM 491 N N . ALA A 1 74 ? -4.423 -1.449 2.892 1.00 82.69 74 ALA A N 1
ATOM 492 C CA . ALA A 1 74 ? -3.735 -2.121 3.987 1.00 82.69 74 ALA A CA 1
ATOM 493 C C . ALA A 1 74 ? -4.011 -1.462 5.352 1.00 82.69 74 ALA A C 1
ATOM 495 O O . ALA A 1 74 ? -4.331 -2.137 6.334 1.00 82.69 74 ALA A O 1
ATOM 496 N N . GLY A 1 75 ? -3.950 -0.128 5.420 1.00 79.94 75 GLY A N 1
ATOM 497 C CA . GLY A 1 75 ? -4.277 0.642 6.621 1.00 79.94 75 GLY A CA 1
ATOM 498 C C . GLY A 1 75 ? -5.729 0.465 7.066 1.00 79.94 75 GLY A C 1
ATOM 499 O O . GLY A 1 75 ? -5.990 0.323 8.265 1.00 79.94 75 GLY A O 1
ATOM 500 N N . THR A 1 76 ? -6.658 0.410 6.110 1.00 82.69 76 THR A N 1
ATOM 501 C CA . THR A 1 76 ? -8.087 0.189 6.361 1.00 82.69 76 THR A CA 1
ATOM 502 C C . THR A 1 76 ? -8.337 -1.211 6.917 1.00 82.69 76 THR A C 1
ATOM 504 O O . THR A 1 76 ? -8.958 -1.340 7.973 1.00 82.69 76 THR A O 1
ATOM 507 N N . PHE A 1 77 ? -7.793 -2.257 6.286 1.00 82.38 77 PHE A N 1
ATOM 508 C CA . PHE A 1 77 ? -7.912 -3.634 6.780 1.00 82.38 77 PHE A CA 1
ATOM 509 C C . PHE A 1 77 ? -7.307 -3.810 8.173 1.00 82.38 77 PHE A C 1
ATOM 511 O O . PHE A 1 77 ? -7.939 -4.412 9.044 1.00 82.38 77 PHE A O 1
ATOM 518 N N . ASN A 1 78 ? -6.150 -3.198 8.436 1.00 81.19 78 ASN A N 1
ATOM 519 C CA . ASN A 1 78 ? -5.561 -3.219 9.772 1.00 81.19 78 ASN A CA 1
ATOM 520 C C . ASN A 1 78 ? -6.514 -2.612 10.821 1.00 81.19 78 ASN A C 1
ATOM 522 O O . ASN A 1 78 ? -6.687 -3.176 11.898 1.00 81.19 78 ASN A O 1
ATOM 526 N N . GLN A 1 79 ? -7.169 -1.483 10.527 1.00 77.56 79 GLN A N 1
ATOM 527 C CA . GLN A 1 79 ? -8.143 -0.884 11.455 1.00 77.56 79 GLN A CA 1
ATOM 528 C C . GLN A 1 79 ? -9.404 -1.740 11.633 1.00 77.56 79 GLN A C 1
ATOM 530 O O . GLN A 1 79 ? -9.970 -1.773 12.727 1.00 77.56 79 GLN A O 1
ATOM 535 N N . ILE A 1 80 ? -9.837 -2.444 10.582 1.00 82.56 80 ILE A N 1
ATOM 536 C CA . ILE A 1 80 ? -10.967 -3.382 10.627 1.00 82.56 80 ILE A CA 1
ATOM 537 C C . ILE A 1 80 ? -10.698 -4.515 11.613 1.00 82.56 80 ILE A C 1
ATOM 539 O O . ILE A 1 80 ? -11.544 -4.800 12.463 1.00 82.56 80 ILE A O 1
ATOM 543 N N . ILE A 1 81 ? -9.515 -5.117 11.544 1.00 78.62 81 ILE A N 1
ATOM 544 C CA . ILE A 1 81 ? -9.136 -6.231 12.416 1.00 78.62 81 ILE A CA 1
ATOM 545 C C . ILE A 1 81 ? -8.900 -5.740 13.854 1.00 78.62 81 ILE A C 1
ATOM 547 O O . ILE A 1 81 ? -9.356 -6.369 14.810 1.00 78.62 81 ILE A O 1
ATOM 551 N N . GLU A 1 82 ? -8.254 -4.582 14.043 1.00 77.62 82 GLU A N 1
ATOM 552 C CA . GLU A 1 82 ? -7.976 -4.028 15.380 1.00 77.62 82 GLU A CA 1
ATOM 553 C C . GLU A 1 82 ? -9.201 -3.405 16.064 1.00 77.62 82 GLU A C 1
ATOM 555 O O . GLU A 1 82 ? -9.137 -3.100 17.255 1.00 77.62 82 GLU A O 1
ATOM 560 N N . ARG A 1 83 ? -10.334 -3.262 15.362 1.00 80.25 83 ARG A N 1
ATOM 561 C CA . ARG A 1 83 ? -11.536 -2.536 15.811 1.00 80.25 83 ARG A CA 1
ATOM 562 C C . ARG A 1 83 ? -11.925 -2.798 17.263 1.00 80.25 83 ARG A C 1
ATOM 564 O O . ARG A 1 83 ? -12.174 -1.856 18.009 1.00 80.25 83 ARG A O 1
ATOM 571 N N . ASN A 1 84 ? -12.022 -4.067 17.660 1.00 77.25 84 ASN A N 1
ATOM 572 C CA . ASN A 1 84 ? -12.487 -4.444 18.999 1.00 77.25 84 ASN A CA 1
ATOM 573 C C . ASN A 1 84 ? -11.447 -4.132 20.083 1.00 77.25 84 ASN A C 1
ATOM 575 O O . ASN A 1 84 ? -11.814 -3.732 21.184 1.00 77.25 84 ASN A O 1
ATOM 579 N N . ARG A 1 85 ? -10.155 -4.268 19.762 1.00 76.06 85 ARG A N 1
ATOM 580 C CA . ARG A 1 85 ? -9.048 -3.968 20.679 1.00 76.06 85 ARG A CA 1
ATOM 581 C C . ARG A 1 85 ? -8.855 -2.465 20.832 1.00 76.06 85 ARG A C 1
ATOM 583 O O . ARG A 1 85 ? -8.697 -1.976 21.946 1.00 76.06 85 ARG A O 1
ATOM 590 N N . ASP A 1 86 ? -8.934 -1.732 19.726 1.00 80.19 86 ASP A N 1
ATOM 591 C CA . ASP A 1 86 ? -8.757 -0.286 19.712 1.00 80.19 86 ASP A CA 1
ATOM 592 C C . ASP A 1 86 ? -9.830 0.436 20.540 1.00 80.19 86 ASP A C 1
ATOM 594 O O . ASP A 1 86 ? -9.521 1.464 21.138 1.00 80.19 86 ASP A O 1
ATOM 598 N N . LYS A 1 87 ? -11.046 -0.123 20.655 1.00 76.50 87 LYS A N 1
ATOM 599 C CA . LYS A 1 87 ? -12.110 0.394 21.540 1.00 76.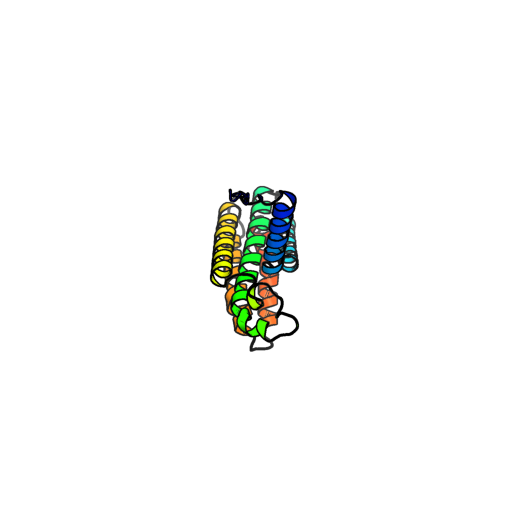50 87 LYS A CA 1
ATOM 600 C C . LYS A 1 87 ? -11.716 0.421 23.019 1.00 76.50 87 LYS A C 1
ATOM 602 O O . LYS A 1 87 ? -12.196 1.277 23.752 1.00 76.50 87 LYS A O 1
ATOM 607 N N . LEU A 1 88 ? -10.850 -0.494 23.455 1.00 80.75 88 LEU A N 1
ATOM 608 C CA . LEU A 1 88 ? -10.448 -0.644 24.858 1.00 80.75 88 LEU A CA 1
ATOM 609 C C . LEU A 1 88 ? -9.200 0.184 25.216 1.00 80.75 88 LEU A C 1
ATOM 611 O O . LEU A 1 88 ? -8.804 0.241 26.378 1.00 80.75 88 LEU A O 1
ATOM 615 N N . MET A 1 89 ? -8.557 0.831 24.238 1.00 77.56 89 MET A N 1
ATOM 616 C CA . MET A 1 89 ? -7.287 1.538 24.420 1.00 77.56 89 MET A CA 1
ATOM 617 C C . MET A 1 89 ? -7.477 3.060 24.394 1.00 77.56 89 MET A C 1
ATOM 619 O O . MET A 1 89 ? -7.890 3.619 23.381 1.00 77.56 89 MET A O 1
ATOM 623 N N . LYS A 1 90 ? -7.045 3.760 25.457 1.00 76.69 90 LYS A N 1
ATOM 624 C CA . LYS A 1 90 ? -7.132 5.237 25.579 1.00 76.69 90 LYS A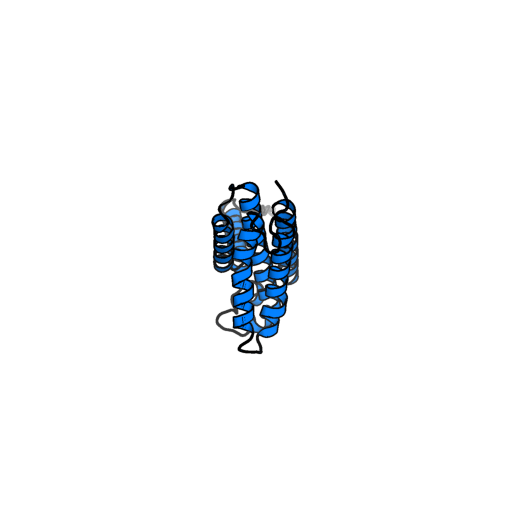 CA 1
ATOM 625 C C . LYS A 1 90 ? -6.536 6.010 24.390 1.00 76.69 90 LYS A C 1
ATOM 627 O O . LYS A 1 90 ? -6.965 7.117 24.099 1.00 76.69 90 LYS A O 1
ATOM 632 N N . ARG A 1 91 ? -5.537 5.436 23.710 1.00 76.06 91 ARG A N 1
ATOM 633 C CA . ARG A 1 91 ? -4.832 6.066 22.580 1.00 76.06 91 ARG A CA 1
ATOM 634 C C . ARG A 1 91 ? -5.560 5.924 21.237 1.00 76.06 91 ARG A C 1
ATOM 636 O O . ARG A 1 91 ? -5.325 6.726 20.342 1.00 76.06 91 ARG A O 1
ATOM 643 N N . THR A 1 92 ? -6.387 4.896 21.056 1.00 76.56 92 THR A N 1
ATOM 644 C CA . THR A 1 92 ? -6.942 4.512 19.740 1.00 76.56 92 THR A CA 1
ATOM 645 C C . THR A 1 92 ? -8.462 4.391 19.732 1.00 76.56 92 THR A C 1
ATOM 647 O O . THR A 1 92 ? -9.048 4.236 18.662 1.00 76.56 92 THR A O 1
ATOM 650 N N . CYS A 1 93 ? -9.111 4.544 20.887 1.00 74.44 93 CYS A N 1
ATOM 651 C CA . CYS A 1 93 ? -10.565 4.503 21.027 1.00 74.44 93 CYS A CA 1
ATOM 652 C C . CYS A 1 93 ? -11.290 5.575 20.197 1.00 74.44 93 CYS A C 1
ATOM 654 O O . CYS A 1 93 ? -12.416 5.348 19.768 1.00 74.44 93 CYS A O 1
ATOM 656 N N . ASN A 1 94 ? -10.630 6.704 19.912 1.00 73.81 94 ASN A N 1
ATOM 657 C CA . ASN A 1 94 ? -11.192 7.821 19.145 1.00 73.81 94 ASN A CA 1
ATOM 658 C C . ASN A 1 94 ? -11.031 7.704 17.618 1.00 73.81 94 ASN A C 1
ATOM 660 O O . ASN A 1 94 ? -11.480 8.595 16.897 1.00 73.81 94 ASN A O 1
ATOM 664 N N . ARG A 1 95 ? -10.400 6.636 17.106 1.00 77.06 95 ARG A N 1
ATOM 665 C CA . ARG A 1 95 ? -10.272 6.409 15.655 1.00 77.06 95 ARG A CA 1
ATOM 666 C C . ARG A 1 95 ? -11.652 6.230 15.003 1.00 77.06 95 ARG A C 1
ATOM 668 O O . ARG A 1 95 ? -12.606 5.814 15.660 1.00 77.06 95 ARG A O 1
ATOM 675 N N . ALA A 1 96 ? -11.749 6.470 13.694 1.00 71.94 96 ALA A N 1
ATOM 676 C CA . ALA A 1 96 ? -13.019 6.447 12.957 1.00 71.94 96 ALA A CA 1
ATOM 677 C C . ALA A 1 96 ? -13.809 5.125 13.090 1.00 71.94 96 ALA A C 1
ATOM 679 O O . ALA A 1 96 ? -15.029 5.151 13.262 1.00 71.94 96 ALA A O 1
ATOM 680 N N . LEU A 1 97 ? -13.125 3.973 13.055 1.00 75.00 97 LEU A N 1
ATOM 681 C CA . LEU A 1 97 ? -13.759 2.648 13.113 1.00 75.00 97 LEU A CA 1
ATOM 682 C C . LEU A 1 97 ? -14.166 2.197 14.539 1.00 75.00 97 LEU A C 1
ATOM 684 O O . LEU A 1 97 ? -15.287 1.703 14.716 1.00 75.00 97 LEU A O 1
ATOM 688 N N . PRO A 1 98 ? -13.307 2.346 15.571 1.00 73.06 98 PRO A N 1
ATOM 689 C CA . PRO A 1 98 ? -13.652 2.056 16.968 1.00 73.06 98 PRO A CA 1
ATOM 690 C C . PRO A 1 98 ? -14.728 2.990 17.533 1.00 73.06 98 PRO A C 1
ATOM 692 O O . PRO A 1 98 ? -15.637 2.505 18.206 1.00 73.06 98 PRO A O 1
ATOM 695 N N . ALA A 1 99 ? -14.670 4.285 17.197 1.00 76.38 99 ALA A N 1
ATOM 696 C CA . ALA A 1 99 ? -15.634 5.300 17.630 1.00 76.38 99 ALA A CA 1
ATOM 697 C C . ALA A 1 99 ? -16.978 5.238 16.879 1.00 76.38 99 ALA A C 1
ATOM 699 O O . ALA A 1 99 ? -17.881 6.013 17.175 1.00 76.38 99 ALA A O 1
ATOM 700 N N . GLY A 1 100 ? -17.117 4.344 15.890 1.00 76.88 100 GLY A N 1
ATOM 701 C CA . GLY A 1 100 ? -18.362 4.149 15.142 1.00 76.88 100 GLY A CA 1
ATOM 702 C C . GLY A 1 100 ? -18.705 5.264 14.151 1.00 76.88 100 GLY A C 1
ATOM 703 O O . GLY A 1 100 ? -19.833 5.311 13.674 1.00 76.88 100 GLY A O 1
ATOM 704 N N . ARG A 1 101 ? -17.750 6.139 13.809 1.00 78.12 101 ARG A N 1
ATOM 705 C CA . ARG A 1 101 ? -17.948 7.232 12.838 1.00 78.12 101 ARG A CA 1
ATOM 706 C C . ARG A 1 101 ? -18.092 6.731 11.398 1.00 78.12 101 ARG A C 1
ATOM 708 O O . ARG A 1 101 ? -18.626 7.446 10.561 1.00 78.12 101 ARG A O 1
ATOM 715 N N . ILE A 1 102 ? -17.624 5.514 11.111 1.00 80.69 102 ILE A N 1
ATOM 716 C CA . ILE A 1 102 ? -17.821 4.835 9.827 1.00 80.69 102 ILE A CA 1
ATOM 717 C C . ILE A 1 102 ? -18.295 3.394 10.070 1.00 80.69 102 ILE A C 1
ATOM 719 O O . ILE A 1 102 ? -17.856 2.725 11.011 1.00 80.69 102 ILE A O 1
ATOM 723 N N . SER A 1 103 ? -19.215 2.913 9.231 1.00 84.31 103 SER A N 1
ATOM 724 C CA . SER A 1 103 ? -19.726 1.540 9.321 1.00 84.31 103 SER A CA 1
ATOM 725 C C . SER A 1 103 ? -18.655 0.524 8.914 1.00 84.31 103 SER A C 1
ATOM 727 O O . SER A 1 103 ? -17.856 0.775 8.013 1.00 84.31 103 SER A O 1
ATOM 729 N N . PHE A 1 104 ? -18.679 -0.657 9.540 1.00 82.19 104 PHE A N 1
ATOM 730 C CA . PHE A 1 104 ? -17.793 -1.773 9.196 1.00 82.19 104 PHE A CA 1
ATOM 731 C C . PHE A 1 104 ? -17.891 -2.140 7.708 1.00 82.19 104 PHE A C 1
ATOM 733 O O . PHE A 1 104 ? -16.868 -2.270 7.047 1.00 82.19 104 PHE A O 1
ATOM 740 N N . ASN A 1 105 ? -19.112 -2.223 7.168 1.00 83.94 105 ASN A N 1
ATOM 741 C CA . ASN A 1 105 ? -19.332 -2.577 5.762 1.00 83.94 105 ASN A CA 1
ATOM 742 C C . ASN A 1 105 ? -18.777 -1.510 4.809 1.00 83.94 105 ASN A C 1
ATOM 744 O O . ASN A 1 105 ? -18.234 -1.848 3.763 1.00 83.94 105 ASN A O 1
ATOM 748 N N . HIS A 1 106 ? -18.861 -0.230 5.188 1.00 83.81 106 HIS A N 1
ATOM 749 C CA . HIS A 1 106 ? -18.288 0.863 4.399 1.00 83.81 106 HIS A CA 1
ATOM 750 C C . HIS A 1 106 ? -16.760 0.818 4.397 1.00 83.81 106 HIS A C 1
ATOM 752 O O . HIS A 1 106 ? -16.147 0.956 3.343 1.00 83.81 106 HIS A O 1
ATOM 758 N N . ALA A 1 107 ? -16.139 0.580 5.554 1.00 82.88 107 ALA A N 1
ATOM 759 C CA . ALA A 1 107 ? -14.691 0.429 5.628 1.00 82.88 107 ALA A CA 1
ATOM 760 C C . ALA A 1 107 ? -14.205 -0.805 4.858 1.00 82.88 107 ALA A C 1
ATOM 762 O O . ALA A 1 107 ? -13.197 -0.730 4.164 1.00 82.88 107 ALA A O 1
ATOM 763 N N . LEU A 1 108 ? -14.935 -1.921 4.937 1.00 84.06 108 LEU A N 1
ATOM 764 C CA . LEU A 1 108 ? -14.623 -3.128 4.176 1.00 84.06 108 LEU A CA 1
ATOM 765 C C . LEU A 1 108 ? -14.712 -2.871 2.666 1.00 84.06 108 LEU A C 1
ATOM 767 O O . LEU A 1 108 ? -13.778 -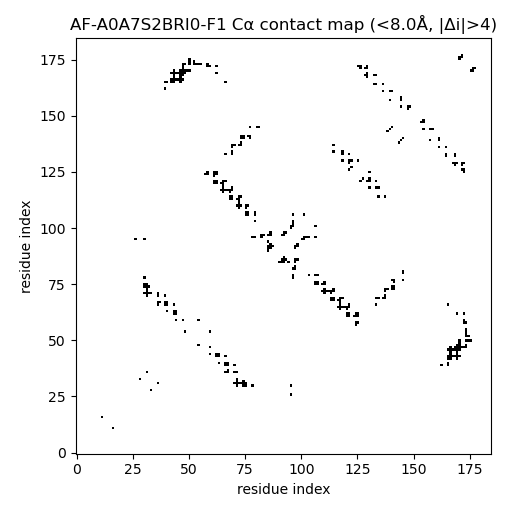3.193 1.937 1.00 84.06 108 LEU A O 1
ATOM 771 N N . GLY A 1 109 ? -15.797 -2.235 2.213 1.00 86.25 109 GLY A N 1
ATOM 772 C CA . GLY A 1 109 ? -15.971 -1.844 0.816 1.00 86.25 109 GLY A CA 1
ATOM 773 C C . GLY A 1 109 ? -14.859 -0.915 0.333 1.00 86.25 109 GLY A C 1
ATOM 774 O O . GLY A 1 109 ? -14.287 -1.155 -0.725 1.00 86.25 109 GLY A O 1
ATOM 775 N N . TRP A 1 110 ? -14.484 0.087 1.135 1.00 85.19 110 TRP A N 1
ATOM 776 C CA . TRP A 1 110 ? -13.369 0.984 0.824 1.00 85.19 110 TRP A CA 1
ATOM 777 C C . TRP A 1 110 ? -12.028 0.248 0.742 1.00 85.19 110 TRP A C 1
ATOM 779 O O . TRP A 1 110 ? -11.263 0.475 -0.194 1.00 85.19 110 TRP A O 1
ATOM 789 N N . GLY A 1 111 ? -11.741 -0.655 1.684 1.00 85.69 111 GLY A N 1
ATOM 790 C CA . GLY A 1 111 ? -10.518 -1.461 1.687 1.00 85.69 111 GLY A CA 1
ATOM 791 C C . GLY A 1 111 ? -10.395 -2.332 0.436 1.00 85.69 111 GLY A C 1
ATOM 792 O O . GLY A 1 111 ? -9.355 -2.322 -0.220 1.00 85.69 111 GLY A O 1
ATOM 793 N N . ILE A 1 112 ? -11.475 -3.020 0.052 1.00 86.81 112 ILE A N 1
ATOM 794 C CA . ILE A 1 112 ? -11.518 -3.840 -1.168 1.00 86.81 112 ILE A CA 1
ATOM 795 C C . ILE A 1 112 ? -11.385 -2.957 -2.411 1.00 86.81 112 ILE A C 1
ATOM 797 O O . ILE A 1 112 ? -10.537 -3.219 -3.259 1.00 86.81 112 ILE A O 1
ATOM 801 N N . PHE A 1 113 ? -12.177 -1.888 -2.506 1.00 89.56 113 PHE A N 1
ATOM 802 C CA . PHE A 1 113 ? -12.165 -0.980 -3.650 1.00 89.56 113 PHE A CA 1
ATOM 803 C C . PHE A 1 113 ? -10.783 -0.357 -3.876 1.00 89.56 113 PHE A C 1
ATOM 805 O O . PHE A 1 113 ? -10.264 -0.390 -4.991 1.00 89.56 113 PHE A O 1
ATOM 812 N N . SER A 1 114 ? -10.158 0.166 -2.818 1.00 86.12 114 SER A N 1
ATOM 813 C CA . SER A 1 114 ? -8.814 0.749 -2.893 1.00 86.12 114 SER A CA 1
ATOM 814 C C . SER A 1 114 ? -7.749 -0.290 -3.248 1.00 86.12 114 SER A C 1
ATOM 816 O O . SER A 1 114 ? -6.859 0.018 -4.036 1.00 86.12 114 SER A O 1
ATOM 818 N N . GLY A 1 115 ? -7.861 -1.527 -2.752 1.00 86.94 115 GLY A N 1
ATOM 819 C CA . GLY A 1 115 ? -6.941 -2.616 -3.095 1.00 86.94 115 GLY A CA 1
ATOM 820 C C . GLY A 1 115 ? -7.059 -3.066 -4.555 1.00 86.94 115 GLY A C 1
ATOM 821 O O . GLY A 1 115 ? -6.050 -3.208 -5.246 1.00 86.94 115 GLY A O 1
ATOM 822 N N . VAL A 1 116 ? -8.286 -3.222 -5.061 1.00 89.88 116 VAL A 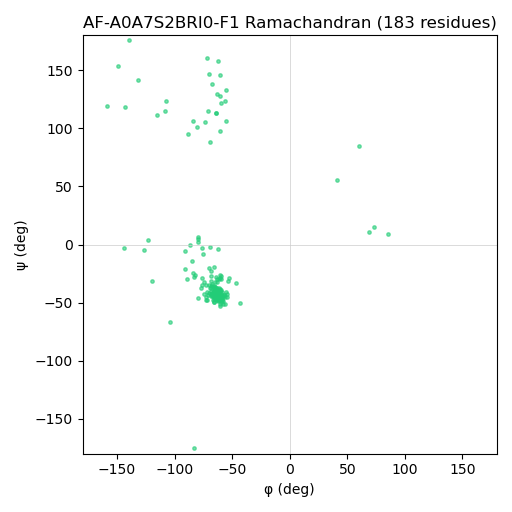N 1
ATOM 823 C CA . VAL A 1 116 ? -8.545 -3.567 -6.471 1.00 89.88 116 VAL A CA 1
ATOM 824 C C . VAL A 1 116 ? -8.078 -2.443 -7.392 1.00 89.88 116 VAL A C 1
ATOM 826 O O . VAL A 1 116 ? -7.369 -2.699 -8.361 1.00 89.88 116 VAL A O 1
ATOM 829 N N . THR A 1 117 ? -8.413 -1.194 -7.063 1.00 90.69 117 THR A N 1
ATOM 830 C CA . THR A 1 117 ? -8.010 -0.021 -7.856 1.00 90.69 117 THR A CA 1
ATOM 831 C C . THR A 1 117 ? -6.492 0.148 -7.863 1.00 90.69 117 THR A C 1
ATOM 833 O O . THR A 1 117 ? -5.910 0.401 -8.911 1.00 90.69 117 THR A O 1
ATOM 836 N N . SER A 1 118 ? -5.837 -0.049 -6.715 1.00 89.94 118 SER A N 1
ATOM 837 C CA . SER A 1 118 ? -4.375 -0.069 -6.611 1.00 89.94 118 SER A CA 1
ATOM 838 C C . SER A 1 118 ? -3.760 -1.104 -7.552 1.00 89.94 118 SER A C 1
ATOM 840 O O . SER A 1 118 ? -2.896 -0.766 -8.357 1.00 89.94 118 SER A O 1
ATOM 842 N N . THR A 1 119 ? -4.255 -2.343 -7.489 1.00 88.25 119 THR A N 1
ATOM 843 C CA . THR A 1 119 ? -3.761 -3.450 -8.315 1.00 88.25 119 THR A CA 1
ATOM 844 C C . THR A 1 119 ? -3.953 -3.159 -9.799 1.00 88.25 119 THR A C 1
ATOM 846 O O . THR A 1 119 ? -3.038 -3.383 -10.580 1.00 88.25 119 THR A O 1
ATOM 849 N N . ALA A 1 120 ? -5.108 -2.616 -10.192 1.00 90.44 120 ALA A N 1
ATOM 850 C CA . ALA A 1 120 ? -5.383 -2.248 -11.578 1.00 90.44 120 ALA A CA 1
ATOM 851 C C . ALA A 1 120 ? -4.439 -1.148 -12.091 1.00 90.44 120 ALA A C 1
ATOM 853 O O . ALA A 1 120 ? -3.944 -1.245 -13.209 1.00 90.44 120 ALA A O 1
ATOM 854 N N . ILE A 1 121 ? -4.158 -0.127 -11.273 1.00 88.62 121 ILE A N 1
ATOM 855 C CA . ILE A 1 121 ? -3.228 0.954 -11.633 1.00 88.62 121 ILE A CA 1
ATOM 856 C C . ILE A 1 121 ? -1.801 0.422 -11.778 1.00 88.62 121 ILE A C 1
ATOM 858 O O . ILE A 1 121 ? -1.131 0.756 -12.751 1.00 88.62 121 ILE A O 1
ATOM 862 N N . LEU A 1 122 ? -1.345 -0.420 -10.844 1.00 86.69 122 LEU A N 1
ATOM 863 C CA . LEU A 1 122 ? -0.019 -1.036 -10.935 1.00 86.69 122 LEU A CA 1
ATOM 864 C C . LEU A 1 122 ? 0.074 -1.961 -12.156 1.00 86.69 122 LEU A C 1
ATOM 866 O O . LEU A 1 122 ? 1.016 -1.838 -12.927 1.00 86.69 122 LEU A O 1
ATOM 870 N N . ALA A 1 123 ? -0.931 -2.802 -12.403 1.00 86.75 123 ALA A N 1
ATOM 871 C CA . ALA A 1 123 ? -0.942 -3.715 -13.547 1.00 86.75 123 ALA A CA 1
ATOM 872 C C . ALA A 1 123 ? -0.940 -2.994 -14.904 1.00 86.75 123 ALA A C 1
ATOM 874 O O . ALA A 1 123 ? -0.417 -3.524 -15.878 1.00 86.75 123 ALA A O 1
ATOM 875 N N . ALA A 1 124 ? -1.556 -1.811 -14.981 1.00 86.50 124 ALA A N 1
ATOM 876 C CA . ALA A 1 124 ? -1.642 -1.036 -16.215 1.00 86.50 124 ALA A CA 1
ATOM 877 C C . ALA A 1 124 ? -0.398 -0.179 -16.487 1.00 86.50 124 ALA A C 1
ATOM 879 O O . ALA A 1 124 ? -0.133 0.141 -17.642 1.00 86.50 124 ALA A O 1
ATOM 880 N N . GLY A 1 125 ? 0.316 0.239 -15.439 1.00 80.56 125 GLY A N 1
ATOM 881 C CA . GLY A 1 125 ? 1.403 1.213 -15.552 1.00 80.56 125 GLY A CA 1
ATOM 882 C C . GLY A 1 125 ? 2.755 0.743 -15.032 1.00 80.56 125 GLY A C 1
ATOM 883 O O . GLY A 1 125 ? 3.667 1.551 -14.987 1.00 80.56 125 GLY A O 1
ATOM 884 N N . THR A 1 126 ? 2.895 -0.506 -14.591 1.00 83.81 126 THR A N 1
ATOM 885 C CA . THR A 1 126 ? 4.165 -1.075 -14.115 1.00 83.81 126 THR A CA 1
ATOM 886 C C . THR A 1 126 ? 4.322 -2.509 -14.612 1.00 83.81 126 THR A C 1
ATOM 888 O O . THR A 1 126 ? 3.426 -3.074 -15.240 1.00 83.81 126 THR A O 1
ATOM 891 N N . ASP A 1 127 ? 5.465 -3.119 -14.325 1.00 84.56 127 ASP A N 1
ATOM 892 C CA . ASP A 1 127 ? 5.737 -4.506 -14.664 1.00 84.56 127 ASP A CA 1
ATOM 893 C C . ASP A 1 127 ? 4.935 -5.507 -13.787 1.00 84.56 127 ASP A C 1
ATOM 895 O O . ASP A 1 127 ? 4.456 -5.184 -12.685 1.00 84.56 127 ASP A O 1
ATOM 899 N N . PRO A 1 128 ? 4.783 -6.766 -14.245 1.00 83.81 128 PRO A N 1
ATOM 900 C CA . PRO A 1 128 ? 4.068 -7.795 -13.492 1.00 83.81 128 PRO A CA 1
ATOM 901 C C . PRO A 1 128 ? 4.682 -8.107 -12.120 1.00 83.81 128 PRO A C 1
ATOM 903 O O . PRO A 1 128 ? 3.948 -8.494 -11.207 1.00 83.81 128 PRO A O 1
ATOM 906 N N . VAL A 1 129 ? 5.999 -7.931 -11.948 1.00 84.12 129 VAL A N 1
ATOM 907 C CA . VAL A 1 129 ? 6.693 -8.202 -10.678 1.00 84.12 129 VAL A CA 1
ATOM 908 C C . VAL A 1 129 ? 6.333 -7.129 -9.655 1.00 84.12 129 VAL A C 1
ATOM 910 O O . VAL A 1 129 ? 5.906 -7.466 -8.551 1.00 84.12 129 VAL A O 1
ATOM 913 N N . THR A 1 130 ? 6.389 -5.852 -10.030 1.00 83.12 130 THR A N 1
ATOM 914 C CA . THR A 1 130 ? 5.938 -4.721 -9.207 1.00 83.12 130 THR A CA 1
ATOM 915 C C . THR A 1 130 ? 4.481 -4.876 -8.799 1.00 83.12 130 THR A C 1
ATOM 917 O O . THR A 1 130 ? 4.133 -4.690 -7.630 1.00 83.12 130 THR A O 1
ATOM 920 N N . THR A 1 131 ? 3.623 -5.282 -9.734 1.00 84.31 131 THR A N 1
ATOM 921 C CA . THR A 1 131 ? 2.205 -5.533 -9.448 1.00 84.31 131 THR A CA 1
ATOM 922 C C . THR A 1 131 ? 2.031 -6.667 -8.435 1.00 84.31 131 THR A C 1
ATOM 924 O O . THR A 1 131 ? 1.305 -6.509 -7.450 1.00 84.31 131 THR A O 1
ATOM 927 N N . ALA A 1 132 ? 2.729 -7.792 -8.621 1.00 85.44 132 ALA A N 1
ATOM 928 C CA . ALA A 1 132 ? 2.686 -8.923 -7.695 1.00 85.44 132 ALA A CA 1
ATOM 929 C C . ALA A 1 132 ? 3.211 -8.548 -6.300 1.00 85.44 132 ALA A C 1
ATOM 931 O O . ALA A 1 132 ? 2.590 -8.902 -5.296 1.00 85.44 132 ALA A O 1
ATOM 932 N N . LEU A 1 133 ? 4.303 -7.781 -6.227 1.00 83.62 133 LEU A N 1
ATOM 933 C CA . LEU A 1 133 ? 4.854 -7.247 -4.980 1.00 83.62 133 LEU A CA 1
ATOM 934 C C . LEU A 1 133 ? 3.870 -6.301 -4.285 1.00 83.62 133 LEU A C 1
ATOM 936 O O . LEU A 1 133 ? 3.704 -6.391 -3.071 1.00 83.62 133 LEU A O 1
ATOM 940 N N . GLY A 1 134 ? 3.168 -5.447 -5.032 1.00 82.25 134 GLY A N 1
ATOM 941 C CA . GLY A 1 134 ? 2.129 -4.565 -4.498 1.00 82.25 134 GLY A CA 1
ATOM 942 C C . GLY A 1 134 ? 0.960 -5.339 -3.884 1.00 82.25 134 GLY A C 1
ATOM 943 O O . GLY A 1 134 ? 0.564 -5.066 -2.749 1.00 82.25 134 GLY A O 1
ATOM 944 N N . VAL A 1 135 ? 0.453 -6.356 -4.586 1.00 83.56 135 VAL A N 1
ATOM 945 C CA . VAL A 1 135 ? -0.611 -7.246 -4.081 1.00 83.56 135 VAL A CA 1
ATOM 946 C C . VAL A 1 135 ? -0.139 -8.021 -2.851 1.00 83.56 135 VAL A C 1
ATOM 948 O O . VAL A 1 135 ? -0.851 -8.081 -1.844 1.00 83.56 135 VAL A O 1
ATOM 951 N N . ALA A 1 136 ? 1.078 -8.568 -2.895 1.00 81.94 136 ALA A N 1
ATOM 952 C CA . ALA A 1 136 ? 1.687 -9.244 -1.759 1.00 81.94 136 ALA A CA 1
ATOM 953 C C . ALA A 1 136 ? 1.837 -8.295 -0.564 1.00 81.94 136 ALA A C 1
ATOM 955 O O . ALA A 1 136 ? 1.532 -8.688 0.556 1.00 81.94 136 ALA A O 1
ATOM 956 N N . ASN A 1 137 ? 2.219 -7.035 -0.784 1.00 79.50 137 ASN A N 1
ATOM 957 C CA . ASN A 1 137 ? 2.351 -6.036 0.273 1.00 79.50 137 ASN A CA 1
ATOM 958 C C . ASN A 1 137 ? 1.002 -5.726 0.938 1.00 79.50 137 ASN A C 1
ATOM 960 O O . ASN A 1 137 ? 0.921 -5.683 2.164 1.00 79.50 137 ASN A O 1
ATOM 964 N N . ILE A 1 138 ? -0.077 -5.591 0.155 1.00 77.75 138 ILE A N 1
ATOM 965 C CA . ILE A 1 138 ? -1.440 -5.454 0.698 1.00 77.75 138 ILE A CA 1
ATOM 966 C C . ILE A 1 138 ? -1.786 -6.682 1.548 1.00 77.75 138 ILE A C 1
ATOM 968 O O . ILE A 1 138 ? -2.239 -6.529 2.681 1.00 77.75 138 ILE A O 1
ATOM 972 N N . GLY A 1 139 ? -1.536 -7.892 1.038 1.00 71.00 139 GLY A N 1
ATOM 973 C CA . GLY A 1 139 ? -1.825 -9.147 1.736 1.00 71.00 139 GLY A CA 1
ATOM 974 C C . GLY A 1 139 ? -1.030 -9.323 3.033 1.00 71.00 139 GLY A C 1
ATOM 975 O O . GLY A 1 139 ? -1.616 -9.616 4.075 1.00 71.00 139 GLY A O 1
ATOM 976 N N . ILE A 1 140 ? 0.286 -9.093 2.995 1.00 67.88 140 ILE A N 1
ATOM 977 C CA . ILE A 1 140 ? 1.203 -9.196 4.142 1.00 67.88 140 ILE A CA 1
ATOM 978 C C . ILE A 1 140 ? 0.849 -8.153 5.211 1.00 67.88 140 ILE A C 1
ATOM 980 O O . ILE A 1 140 ? 0.857 -8.446 6.409 1.00 67.88 140 ILE A O 1
ATOM 984 N N . TYR A 1 141 ? 0.489 -6.938 4.806 1.00 66.31 141 TYR A N 1
ATOM 985 C CA . TYR A 1 141 ? 0.110 -5.905 5.765 1.00 66.31 141 TYR A CA 1
ATOM 986 C C . TYR A 1 141 ? -1.295 -6.121 6.340 1.00 66.31 141 TYR A C 1
ATOM 988 O O . TYR 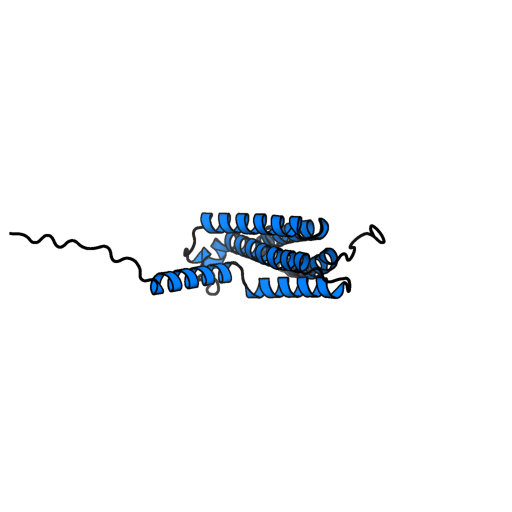A 1 141 ? -1.524 -5.834 7.513 1.00 66.31 141 TYR A O 1
ATOM 996 N N . ALA A 1 142 ? -2.236 -6.636 5.542 1.00 63.19 142 ALA A N 1
ATOM 997 C CA . ALA A 1 142 ? -3.614 -6.859 5.971 1.00 63.19 142 ALA A CA 1
ATOM 998 C C . ALA A 1 142 ? -3.779 -8.103 6.856 1.00 63.19 142 ALA A C 1
ATOM 1000 O O . ALA A 1 142 ? -4.582 -8.075 7.784 1.00 63.19 142 ALA A O 1
ATOM 1001 N N . VAL A 1 143 ? -3.058 -9.196 6.580 1.00 59.12 143 VAL A N 1
ATOM 1002 C CA . VAL A 1 143 ? -3.330 -10.506 7.198 1.00 59.12 143 VAL A CA 1
ATOM 1003 C C . VAL A 1 143 ? -2.309 -10.850 8.299 1.00 59.12 143 VAL A C 1
ATOM 1005 O O . VAL A 1 143 ? -2.695 -10.861 9.471 1.00 59.12 143 VAL A O 1
ATOM 1008 N N . PRO A 1 144 ? -1.011 -11.086 8.021 1.00 52.19 144 PRO A N 1
ATOM 1009 C CA . PRO A 1 144 ? -0.067 -11.489 9.061 1.00 52.19 144 PRO A CA 1
ATOM 1010 C C . PRO A 1 144 ? 0.357 -10.359 10.010 1.00 52.19 144 PRO A C 1
ATOM 1012 O O . PRO A 1 144 ? 0.549 -10.651 11.191 1.00 52.19 144 PRO A O 1
ATOM 1015 N N . TYR A 1 145 ? 0.453 -9.090 9.577 1.00 52.19 145 TYR A N 1
ATOM 1016 C CA . TYR A 1 145 ? 0.850 -7.991 10.483 1.00 52.19 145 TYR A CA 1
ATOM 1017 C C . TYR A 1 145 ? -0.181 -7.750 11.596 1.00 52.19 145 TYR A C 1
ATOM 1019 O O . TYR A 1 145 ? 0.177 -7.478 12.743 1.00 52.19 145 TYR A O 1
ATOM 1027 N N . THR A 1 146 ? -1.472 -7.898 11.292 1.00 51.25 146 THR A N 1
ATOM 1028 C CA . THR A 1 146 ? -2.530 -7.655 12.279 1.00 51.25 146 THR A CA 1
ATOM 1029 C C . THR A 1 146 ? -2.887 -8.900 13.097 1.00 51.25 146 THR A C 1
ATOM 1031 O O . THR A 1 146 ? -3.226 -8.772 14.277 1.00 51.25 146 THR A O 1
ATOM 1034 N N . LEU A 1 147 ? -2.742 -10.109 12.538 1.00 49.38 147 LEU A N 1
ATOM 1035 C CA . LEU A 1 147 ? -2.946 -11.361 13.282 1.00 49.38 147 LEU A CA 1
ATOM 1036 C C . LEU A 1 147 ? -1.772 -11.713 14.218 1.00 49.38 147 LEU A C 1
ATOM 1038 O O . LEU A 1 147 ? -2.007 -12.291 15.277 1.00 49.38 147 LEU A O 1
ATOM 1042 N N . SER A 1 148 ? -0.533 -11.302 13.911 1.00 52.41 148 SER A N 1
ATOM 1043 C CA . SER A 1 148 ? 0.675 -11.651 14.697 1.00 52.41 148 SER A CA 1
ATOM 1044 C C . SER A 1 148 ? 0.892 -10.816 15.964 1.00 52.41 148 SER A C 1
ATOM 1046 O O . SER A 1 148 ? 1.880 -10.986 16.683 1.00 52.41 148 SER A O 1
ATOM 1048 N N . LYS A 1 149 ? -0.047 -9.931 16.314 1.00 49.12 149 LYS A N 1
ATOM 1049 C CA . LYS A 1 149 ? 0.053 -9.074 17.504 1.00 49.12 149 LYS A CA 1
ATOM 1050 C C . LYS A 1 149 ? 0.101 -9.796 18.878 1.00 49.12 149 LYS A C 1
ATOM 1052 O O . LYS A 1 149 ? 0.272 -9.078 19.862 1.00 49.12 149 LYS A O 1
ATOM 1057 N N . PRO A 1 150 ? -0.013 -11.137 19.016 1.00 51.59 150 PRO A N 1
ATOM 1058 C CA . PRO A 1 150 ? 0.354 -11.819 20.263 1.00 51.59 150 PRO A CA 1
ATOM 1059 C C . PRO A 1 150 ? 1.844 -12.192 20.416 1.00 51.59 150 PRO A C 1
ATOM 1061 O O . PRO A 1 150 ? 2.240 -12.498 21.534 1.00 51.59 150 PRO A O 1
ATOM 1064 N N . HIS A 1 151 ? 2.684 -12.166 19.368 1.00 51.66 151 HIS A N 1
ATOM 1065 C CA . HIS A 1 151 ? 4.086 -12.624 19.457 1.00 51.66 151 HIS A CA 1
ATOM 1066 C C . HIS A 1 151 ? 5.085 -11.476 19.225 1.00 51.66 151 HIS A C 1
ATOM 1068 O O . HIS A 1 151 ? 5.197 -10.921 18.134 1.00 51.66 151 HIS A O 1
ATOM 1074 N N . SER A 1 152 ? 5.805 -11.108 20.289 1.00 57.31 152 SER A N 1
ATOM 1075 C CA . SER A 1 152 ? 6.539 -9.841 20.459 1.00 57.31 152 SER A CA 1
ATOM 1076 C C . SER A 1 152 ? 7.788 -9.637 19.579 1.00 57.31 152 S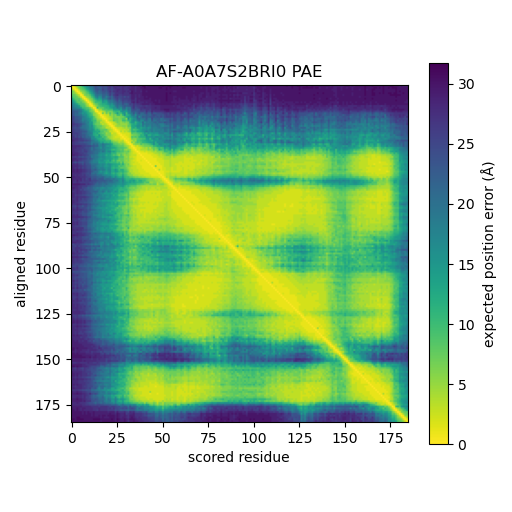ER A C 1
ATOM 1078 O O . SER A 1 152 ? 8.383 -8.565 19.637 1.00 57.31 152 SER A O 1
ATOM 1080 N N . GLU A 1 153 ? 8.184 -10.602 18.747 1.00 61.31 153 GLU A N 1
ATOM 1081 C CA . GLU A 1 153 ? 9.434 -10.525 17.962 1.00 61.31 153 GLU A CA 1
ATOM 1082 C C . GLU A 1 153 ? 9.198 -10.573 16.443 1.00 61.31 153 GLU A C 1
ATOM 1084 O O . GLU A 1 153 ? 9.892 -9.904 15.678 1.00 61.31 153 GLU A O 1
ATOM 1089 N N . ILE A 1 154 ? 8.157 -11.279 15.989 1.00 64.31 154 ILE A N 1
ATOM 1090 C CA . ILE A 1 154 ? 7.856 -11.483 14.561 1.00 64.31 154 ILE A CA 1
ATOM 1091 C C . ILE A 1 154 ? 7.424 -10.175 13.872 1.00 64.31 154 ILE A C 1
ATOM 1093 O O . ILE A 1 154 ? 7.732 -9.950 12.703 1.00 64.31 154 ILE A O 1
ATOM 1097 N N . ASN A 1 155 ? 6.777 -9.259 14.596 1.00 65.56 155 ASN A N 1
ATOM 1098 C CA . ASN A 1 155 ? 6.282 -7.999 14.025 1.00 65.56 155 ASN A CA 1
ATOM 1099 C C . ASN A 1 155 ? 7.398 -7.073 13.519 1.00 65.56 155 ASN A C 1
ATOM 1101 O O . ASN A 1 155 ? 7.167 -6.302 12.587 1.00 65.56 155 ASN A O 1
ATOM 1105 N N . THR A 1 156 ? 8.597 -7.151 14.101 1.00 69.81 156 THR A N 1
ATOM 1106 C CA . THR A 1 156 ? 9.757 -6.375 13.639 1.00 69.81 156 THR A CA 1
ATOM 1107 C C . THR A 1 156 ? 10.258 -6.906 12.301 1.00 69.81 156 THR A C 1
ATOM 1109 O O . THR A 1 156 ? 10.490 -6.123 11.384 1.00 69.81 156 THR A O 1
ATOM 1112 N N . TRP A 1 157 ? 10.337 -8.232 12.152 1.00 73.81 157 TRP A N 1
ATOM 1113 C CA . TRP A 1 157 ? 10.728 -8.884 10.901 1.00 73.81 157 TRP A CA 1
ATOM 1114 C C . TRP A 1 157 ? 9.712 -8.635 9.787 1.00 73.81 157 TRP A C 1
ATOM 1116 O O . TRP A 1 157 ? 10.096 -8.239 8.691 1.00 73.81 157 TRP A O 1
ATOM 1126 N N . ILE A 1 158 ? 8.412 -8.769 10.076 1.00 70.12 158 ILE A N 1
ATOM 1127 C CA . ILE A 1 158 ? 7.362 -8.455 9.093 1.00 70.12 158 ILE A CA 1
ATOM 1128 C C . ILE A 1 158 ? 7.417 -6.969 8.720 1.00 70.12 158 ILE A C 1
ATOM 1130 O O . ILE A 1 158 ? 7.336 -6.631 7.543 1.00 70.12 158 ILE A O 1
ATOM 1134 N N . GLY A 1 159 ? 7.601 -6.078 9.698 1.00 71.88 159 GLY A N 1
ATOM 1135 C CA . GLY A 1 159 ? 7.753 -4.645 9.446 1.00 71.88 159 GLY A CA 1
ATOM 1136 C C . GLY A 1 159 ? 8.952 -4.317 8.553 1.00 71.88 159 GLY A C 1
ATOM 1137 O O . GLY A 1 159 ? 8.830 -3.473 7.669 1.00 71.88 159 GLY A O 1
ATOM 1138 N N . ALA A 1 160 ? 10.078 -5.011 8.737 1.00 76.62 160 ALA A N 1
ATOM 1139 C CA . ALA A 1 160 ? 11.263 -4.862 7.896 1.00 76.62 160 ALA A CA 1
ATOM 1140 C C . ALA A 1 160 ? 11.018 -5.352 6.461 1.00 76.62 160 ALA A C 1
ATOM 1142 O O . ALA A 1 160 ? 11.356 -4.642 5.517 1.00 76.62 160 ALA A O 1
ATOM 1143 N N . VAL A 1 161 ? 10.370 -6.511 6.288 1.00 78.19 161 VAL A N 1
ATOM 1144 C CA . VAL A 1 161 ? 10.010 -7.044 4.961 1.00 78.19 161 VAL A CA 1
ATOM 1145 C C . VAL A 1 161 ? 9.078 -6.081 4.232 1.00 78.19 161 VAL A C 1
ATOM 1147 O O . VAL A 1 161 ? 9.370 -5.666 3.116 1.00 78.19 161 VAL A O 1
ATOM 1150 N N . VAL A 1 162 ? 7.999 -5.649 4.887 1.00 74.62 162 VAL A N 1
ATOM 1151 C CA . VAL A 1 162 ? 7.064 -4.665 4.325 1.00 74.62 162 VAL A CA 1
ATOM 1152 C C . VAL A 1 162 ? 7.777 -3.357 3.985 1.00 74.62 162 VAL A C 1
ATOM 1154 O O . VAL A 1 162 ? 7.482 -2.758 2.960 1.00 74.62 162 VAL A O 1
ATOM 1157 N N . GLY A 1 163 ? 8.698 -2.889 4.829 1.00 78.56 163 GLY A N 1
ATOM 1158 C CA . GLY A 1 163 ? 9.442 -1.652 4.590 1.00 78.56 163 GLY A CA 1
ATOM 1159 C C . GLY A 1 163 ? 10.421 -1.734 3.416 1.00 78.56 163 GLY A C 1
ATOM 1160 O O . GLY A 1 163 ? 10.700 -0.712 2.795 1.00 78.56 163 GLY A O 1
ATOM 1161 N N . ALA A 1 164 ? 10.916 -2.932 3.094 1.00 83.69 164 ALA A N 1
ATOM 1162 C CA . ALA A 1 164 ? 11.838 -3.165 1.985 1.00 83.69 164 ALA A CA 1
ATOM 1163 C C . ALA A 1 164 ? 11.133 -3.343 0.629 1.00 83.69 164 ALA A C 1
ATOM 1165 O O . ALA A 1 164 ? 11.735 -3.065 -0.406 1.00 83.69 164 ALA A O 1
ATOM 1166 N N . ILE A 1 165 ? 9.862 -3.764 0.615 1.00 85.88 165 ILE A N 1
ATOM 1167 C CA . ILE A 1 165 ? 9.100 -3.982 -0.625 1.00 85.88 165 ILE A CA 1
ATOM 1168 C C . ILE A 1 165 ? 8.961 -2.703 -1.482 1.00 85.88 165 ILE A C 1
ATOM 1170 O O . ILE A 1 165 ? 9.209 -2.796 -2.681 1.00 85.88 165 ILE A O 1
ATOM 1174 N N . PRO A 1 166 ? 8.617 -1.512 -0.947 1.00 85.94 166 PRO A N 1
ATOM 1175 C CA . PRO A 1 166 ? 8.390 -0.322 -1.768 1.00 85.94 166 PRO A CA 1
ATOM 1176 C C . PRO A 1 166 ? 9.627 0.139 -2.557 1.00 85.94 166 PRO A C 1
ATOM 1178 O O . PRO A 1 166 ? 9.483 0.341 -3.760 1.00 85.94 166 PRO A O 1
ATOM 1181 N N . PRO A 1 167 ? 10.841 0.246 -1.974 1.00 87.00 167 PRO A N 1
ATOM 1182 C CA . PRO A 1 167 ? 12.054 0.492 -2.760 1.00 87.00 167 PRO A CA 1
ATOM 1183 C C . PRO A 1 167 ? 12.276 -0.523 -3.887 1.00 87.00 167 PRO A C 1
ATOM 1185 O O . PRO A 1 167 ? 12.624 -0.135 -4.999 1.00 87.00 167 PRO A O 1
ATOM 1188 N N . VAL A 1 168 ? 12.047 -1.812 -3.618 1.00 85.69 168 VAL A N 1
ATOM 1189 C CA . VAL A 1 168 ? 12.213 -2.886 -4.611 1.00 85.69 168 VAL A CA 1
ATOM 1190 C C . VAL A 1 168 ? 11.175 -2.772 -5.727 1.00 85.69 168 VAL A C 1
ATOM 1192 O O . VAL A 1 168 ? 11.530 -2.896 -6.893 1.00 85.69 168 VAL A O 1
ATOM 1195 N N . MET A 1 169 ? 9.917 -2.474 -5.390 1.00 86.62 169 MET A N 1
ATOM 1196 C CA . MET A 1 169 ? 8.865 -2.161 -6.365 1.00 86.62 169 MET A CA 1
ATOM 1197 C C . MET A 1 169 ? 9.266 -0.986 -7.257 1.00 86.62 169 MET A C 1
ATOM 1199 O O . MET A 1 169 ? 9.074 -1.038 -8.463 1.00 86.62 169 MET A O 1
ATOM 1203 N N . GLY A 1 170 ? 9.847 0.064 -6.672 1.00 84.75 170 GLY A N 1
ATOM 1204 C CA . GLY A 1 170 ? 10.357 1.202 -7.428 1.00 84.75 170 GLY A CA 1
ATOM 1205 C C . GLY A 1 170 ? 11.442 0.815 -8.423 1.00 84.75 170 GLY A C 1
ATOM 1206 O O . GLY A 1 170 ? 11.351 1.165 -9.595 1.00 84.75 170 GLY A O 1
ATOM 1207 N N . TRP A 1 171 ? 12.436 0.058 -7.963 1.00 86.31 171 TRP A N 1
ATOM 1208 C CA . TRP A 1 171 ? 13.527 -0.436 -8.802 1.00 86.31 171 TRP A CA 1
ATOM 1209 C C . TRP A 1 171 ? 13.020 -1.306 -9.961 1.00 86.31 171 TRP A C 1
ATOM 1211 O O . TRP A 1 171 ? 13.423 -1.095 -11.102 1.00 86.31 171 TRP A O 1
ATOM 1221 N N . CYS A 1 172 ? 12.096 -2.234 -9.682 1.00 84.44 172 CYS A N 1
ATOM 1222 C CA . CYS A 1 172 ? 11.497 -3.109 -10.695 1.00 84.44 172 CYS A CA 1
ATOM 1223 C C . CYS A 1 172 ? 10.703 -2.315 -11.737 1.00 84.44 172 CYS A C 1
ATOM 1225 O O . CYS A 1 172 ? 10.904 -2.506 -12.936 1.00 84.44 172 CYS A O 1
ATOM 1227 N N . ALA A 1 173 ? 9.891 -1.355 -11.285 1.00 83.06 173 ALA A N 1
ATOM 1228 C CA . ALA A 1 173 ? 9.103 -0.492 -12.161 1.00 83.06 173 ALA A CA 1
ATOM 1229 C C . ALA A 1 173 ? 9.965 0.355 -13.106 1.00 83.06 173 ALA A C 1
ATOM 1231 O O . ALA A 1 173 ? 9.532 0.662 -14.210 1.00 83.06 173 ALA A O 1
ATOM 1232 N N . ALA A 1 174 ? 11.184 0.722 -12.707 1.00 82.56 174 ALA A N 1
ATOM 1233 C CA . ALA A 1 174 ? 12.123 1.449 -13.562 1.00 82.56 174 ALA A CA 1
ATOM 1234 C C . ALA A 1 174 ? 12.865 0.552 -14.575 1.00 82.56 174 ALA A C 1
ATOM 1236 O O . ALA A 1 174 ? 13.778 1.017 -15.254 1.00 82.56 174 ALA A O 1
ATOM 1237 N N . GLY A 1 175 ? 12.506 -0.733 -14.672 1.00 73.44 175 GLY A N 1
ATOM 1238 C CA . GLY A 1 175 ? 13.184 -1.708 -15.528 1.00 73.44 175 GLY A CA 1
ATOM 1239 C C . GLY A 1 175 ? 14.404 -2.360 -14.874 1.00 73.44 175 GLY A C 1
ATOM 1240 O O . GLY A 1 175 ? 15.144 -3.090 -15.532 1.00 73.44 175 GLY A O 1
ATOM 1241 N N . GLY A 1 176 ? 14.627 -2.132 -13.578 1.00 61.72 176 GLY A N 1
ATOM 1242 C CA . GLY A 1 176 ? 15.645 -2.836 -12.815 1.00 61.72 176 GLY A CA 1
ATOM 1243 C C . GLY A 1 176 ? 15.227 -4.287 -12.586 1.00 61.72 176 GLY A C 1
ATOM 1244 O O . GLY A 1 176 ? 14.254 -4.568 -11.895 1.00 61.72 176 GLY A O 1
ATOM 1245 N N . SER A 1 177 ? 15.953 -5.243 -13.152 1.00 56.59 177 SER A N 1
ATOM 1246 C CA . SER A 1 177 ? 15.604 -6.653 -12.983 1.00 56.59 177 SER A CA 1
ATOM 1247 C C . SER A 1 177 ? 15.793 -7.125 -11.533 1.00 56.59 177 SER A C 1
ATOM 1249 O O . SER A 1 177 ? 16.787 -6.806 -10.877 1.00 56.59 177 SER A O 1
ATOM 1251 N N . MET A 1 178 ? 14.831 -7.913 -11.039 1.00 53.28 178 MET A N 1
ATOM 1252 C CA . MET A 1 178 ? 14.963 -8.672 -9.788 1.00 53.28 178 MET A CA 1
ATOM 1253 C C . MET A 1 178 ? 15.528 -10.083 -10.032 1.00 53.28 178 MET A C 1
ATOM 1255 O O . MET A 1 178 ? 16.062 -10.691 -9.106 1.00 53.28 178 MET A O 1
ATOM 1259 N N . PHE A 1 179 ? 15.411 -10.599 -11.267 1.00 53.19 179 PHE A N 1
ATOM 1260 C CA . PHE A 1 179 ? 15.758 -11.980 -11.628 1.00 53.19 179 PHE A CA 1
ATOM 1261 C C . PHE A 1 179 ? 16.379 -12.189 -13.021 1.00 53.19 179 PHE A C 1
ATOM 1263 O O . PHE A 1 179 ? 16.753 -13.324 -13.292 1.00 53.19 179 PHE A O 1
ATOM 1270 N N . ASP A 1 180 ? 16.536 -11.178 -13.886 1.00 46.06 180 ASP A N 1
ATOM 1271 C CA . ASP A 1 180 ? 17.150 -11.405 -15.207 1.00 46.06 180 ASP A CA 1
ATOM 1272 C C . ASP A 1 180 ? 18.047 -10.273 -15.726 1.00 46.06 180 ASP A C 1
ATOM 1274 O O . ASP A 1 180 ? 17.647 -9.128 -15.928 1.00 46.06 180 ASP A O 1
ATOM 1278 N N . VAL A 1 181 ? 19.307 -10.629 -15.922 1.00 48.69 181 VAL A N 1
ATOM 1279 C CA . VAL A 1 181 ? 20.192 -10.059 -16.932 1.00 48.69 181 VAL A CA 1
ATOM 1280 C C . VAL A 1 181 ? 19.496 -10.247 -18.294 1.00 48.69 181 VAL A C 1
ATOM 1282 O O . VAL A 1 181 ? 19.167 -11.365 -18.646 1.00 48.69 181 VAL A O 1
ATOM 1285 N N . GLU A 1 182 ? 19.267 -9.172 -19.054 1.00 54.66 182 GLU A N 1
ATOM 1286 C CA . GLU A 1 182 ? 18.896 -9.201 -20.488 1.00 54.66 182 GLU A CA 1
ATOM 1287 C C . GLU A 1 182 ? 17.599 -9.917 -20.929 1.00 54.66 182 GLU A C 1
ATOM 1289 O O . GLU A 1 182 ? 17.665 -10.980 -21.525 1.00 54.66 182 GLU A O 1
ATOM 1294 N N . VAL A 1 183 ? 16.451 -9.231 -20.876 1.00 44.09 183 VAL A N 1
ATOM 1295 C CA . VAL A 1 183 ? 15.408 -9.222 -21.939 1.00 44.09 183 VAL A CA 1
ATOM 1296 C C . VAL A 1 183 ? 14.594 -7.935 -21.705 1.00 44.09 183 VAL A C 1
ATOM 1298 O O . VAL A 1 183 ? 14.044 -7.776 -20.628 1.00 44.09 183 VAL A O 1
ATOM 1301 N N . SER A 1 184 ? 14.454 -6.924 -22.561 1.00 34.97 184 SER A N 1
ATOM 1302 C CA . SER A 1 184 ? 14.617 -6.729 -23.997 1.00 34.97 184 SER A CA 1
ATOM 1303 C C . SER A 1 184 ? 15.038 -5.273 -24.232 1.00 34.97 184 SER A C 1
ATOM 1305 O O . SER A 1 184 ? 14.707 -4.389 -23.445 1.00 34.97 184 SER A O 1
ATOM 1307 N N . ARG A 1 185 ? 15.735 -5.082 -25.353 1.00 39.00 185 ARG A N 1
ATOM 1308 C CA . ARG A 1 185 ? 15.893 -3.827 -26.100 1.00 39.00 185 ARG A CA 1
ATOM 1309 C C . ARG A 1 185 ? 14.602 -3.028 -26.237 1.00 39.00 185 ARG A C 1
ATOM 1311 O O . ARG A 1 185 ? 13.538 -3.692 -26.294 1.00 39.00 185 ARG A O 1
#

Solvent-accessible surface area (backbone atoms only — not comparable to full-atom values): 9796 Å² total; per-residue (Å²): 138,81,87,81,81,78,82,73,80,76,74,82,50,72,69,56,53,54,50,51,51,52,50,49,52,49,51,53,40,59,45,19,40,48,76,61,25,49,52,46,29,51,40,15,52,51,20,27,63,67,49,70,55,85,85,53,67,64,35,53,49,20,49,41,53,14,46,37,27,26,34,25,14,20,37,31,39,33,47,63,72,40,25,76,61,29,50,77,33,93,89,43,24,83,38,55,61,42,56,60,76,45,55,72,69,56,49,51,50,49,20,52,50,30,38,52,51,12,47,52,36,18,56,74,34,40,42,73,64,29,28,51,51,47,53,47,47,30,49,48,44,35,49,56,59,57,68,42,76,84,47,97,63,60,58,60,57,52,50,50,54,60,65,51,45,34,28,50,34,15,19,35,48,44,69,35,64,92,85,57,87,88,86,77,134

pLDDT: mean 72.46, std 15.22, range [34.97, 90.69]

Secondary structure (DSSP, 8-state):
----------PPPHHHHHHHHHHHHHHHHHHTTHHHHHHHHHHHHHHHHHT-S---HHHHHHHHHHHHHHHHHHHHHHHHHHHHHHTT-TTTTTSTTTTTSS-HHHHHHHHHHHHHHHHHHHHHHS-HHHHHHHHHHHHHHHTHHHHTTTSTTHHHHHHHHHHHHHHHHHHHHTT--SS-S----

Radius of gyration: 21.11 Å; Cα contacts (8 Å, |Δi|>4): 227; chains: 1; bounding box: 78×44×52 Å

InterPro domains:
  IPR000537 UbiA prenyltransferase [PF01040] (41-178)
  IPR006369 Protohaem IX farnesyltransferase [PTHR43448] (20-178)
  IPR006369 Protohaem IX farnesyltransferase [cd13957] (30-178)
  IPR044878 UbiA prenyltransferase superfamily [G3DSA:1.10.357.140] (32-183)

Nearest PDB structures (foldseek):
  4od4-assembly1_A  TM=8.729E-01  e=3.341E-03  Aeropyrum pernix K1
  8j8j-assembly1_B  TM=8.351E-01  e=5.855E-03  Mycobacterium tuberculosis H37Rv
  3ph7-assembly1_A  TM=5.050E-01  e=1.325E+00  Plasmodium vivax
  3mav-assembly1_B  TM=3.998E-01  e=2.433E+00  Plasmodium vivax Sal-1
  3mav-assembly2_D  TM=4.336E-01  e=5.912E+00  Plasmodium vivax Sal-1